Protein AF-A3LQ38-F1 (afdb_monomer)

Solvent-accessible surface area (backbone atoms only — not comparable to full-atom values): 21123 Å² total; per-residue (Å²): 134,82,79,81,82,79,84,84,74,74,56,102,88,50,80,84,90,73,78,84,85,69,80,77,58,68,73,64,56,60,76,66,58,90,64,84,79,80,77,82,70,95,73,85,86,81,82,90,86,87,87,85,90,90,81,83,90,85,92,81,89,86,86,89,87,86,86,88,82,87,82,93,78,80,85,72,75,86,61,79,82,79,76,68,84,74,62,73,88,65,65,87,52,93,68,82,77,73,82,76,81,72,85,63,85,57,77,64,70,62,63,70,61,49,39,50,54,52,48,52,52,48,71,68,41,68,76,42,84,67,77,49,73,69,55,48,52,52,50,52,53,51,52,52,52,51,54,50,50,52,51,50,51,52,55,51,34,74,74,43,95,62,86,82,65,52,62,66,58,52,50,55,58,50,45,55,52,52,50,53,49,47,53,49,50,51,34,22,34,75,86,87,51,58,68,58,49,52,47,48,52,50,47,52,47,42,58,52,57,70,70,48,90,66,83,67,75,68,51,71,58,98,86,40,78,44,59,55,61,66,62,51,36,51,54,52,42,53,50,49,50,52,22,47,55,49,34,48,39,56,78,35,48,65,20,61,86,68,47,80,42,54,61,49,72,72,52,50,69,52,41,53,59,44,53,53,50,37,50,54,50,53,52,60,68,47,41,65,58,51,54,53,35,53,59,52,62,76,45,81,91,49,70,65,60,36,50,52,32,49,54,52,49,54,40,50,54,54,53,61,68,55,59,47,46,54,49,58,69,66,73,113

Sequence (332 aa):
MDTPPTPVHPAANEEVASLPTGELPQTTLADIDLNPDLYDSDYPDSTTSLPTVASAAAIGQDSATAAPTSISNTSTGNRWPSRATVSMQEMDSETSFQDVDLELKQFTFPFDEGYAILRSDFDAAPVIAAISNQQQSKLVNYIDENLLQIQRKFIRNQTEVIEFYSFSNLLAELEAIVNLLWTSIHKKNELFGQVEYYIKLLGDLEDYLSHYESIFDDHIDERNVKIDNVKLLYFFTFFQKIDLQLSVVIDGYVASSGKPQKANSTQLIRIIPIVSRLRVLIVSKLEPIRIKLNRLLEKPPNRHIQSDAQKLLNLLELEVSRLFEGILDRSF

pLDDT: mean 77.21, std 24.2, range [23.16, 98.06]

Foldseek 3Di:
DDDDDDDDDDDPPDDDPDDPPDDDPVVVVVVVPPDPPPPPDDDDDDDDDDDDDDDDDDDDDDDDDDDDDDDDDPPPDPDPPPPPPPQCVPVPDPPPPDDPPPPPLALDDFLVVVLVSVVVLLVPQDQDPADDPVVVVVLVVVLVVLVVVLVVLLVVLLVDPDRPQAPLNSLSSVVVSVVSLLVNVSNQYADDCSLVVLLVSLQVLLVSLLRDLANWDFDQDLVDGDTPVVSVSSVLVSQSSSLSSLLDQQVWDQGSVRDTGHDDPVSLVSVQVSQVSSLVSVVVNCVVVLVSLVVSCPDDDPPVSVVSSVSVNSRVVVSSVRRSPSSNVSND

Organism: Scheffersomyces stipitis (strain ATCC 58785 / CBS 6054 / NBRC 10063 / NRRL Y-11545) (NCBI:txid322104)

InterPro domains:
  IPR031349 General transcription factor TFIIH, subunit Tfb6 [PF17110] (164-287)
  IPR031349 General transcription factor TFIIH, subunit Tfb6 [PTHR37781] (1-330)

Secondary structure (DSSP, 8-state):
-PPPPPPPPPPTT---S----PPPPHHHHHTT-S-GGGS----------------------------------------S--S----GGGTTS-----------S-SS--HHHHHHHHHHHHHHS--PPPPPHHHHHHHHHHHHHHHHHHHHHHHHHHHSSS--S-HHHHHHHHHHHHHHHHHHHHTTPPPSSHHHHHHHHHHHHHHHHHH-S-SS-EEESSS-EEE-HHHHHHHHHHHHHHHHHHHHHHH-EE-TTS-EE---HHHHHHHHHHHHHHHHHHHHHHHHHHHHHHHHHSSS--HHHHHHHHHHHHHHHHHHHHTTHHHHHTT-

Radius of gyration: 28.52 Å; Cα contacts (8 Å, |Δi|>4): 226; chains: 1; bounding box: 80×72×81 Å

Mean predicted aligned error: 15.69 Å

Structure (mmCIF, N/CA/C/O backbone):
data_AF-A3LQ38-F1
#
_entry.id   AF-A3LQ38-F1
#
loop_
_atom_site.group_PDB
_atom_site.id
_atom_site.type_symbol
_atom_site.label_atom_id
_atom_site.label_alt_id
_atom_site.label_comp_id
_atom_site.label_asym_id
_atom_site.label_entity_id
_atom_site.label_seq_id
_atom_site.pdbx_PDB_ins_code
_atom_site.Cartn_x
_atom_site.Cartn_y
_atom_site.Cartn_z
_atom_site.occupancy
_atom_site.B_iso_or_equiv
_atom_site.auth_seq_id
_atom_site.auth_comp_id
_atom_site.auth_asym_id
_atom_site.auth_atom_id
_atom_site.pdbx_PDB_model_num
ATOM 1 N N . MET A 1 1 ? -46.881 41.805 16.053 1.00 45.12 1 MET A N 1
ATOM 2 C CA . MET A 1 1 ? -45.636 41.237 16.599 1.00 45.12 1 MET A CA 1
ATOM 3 C C . MET A 1 1 ? -44.653 41.254 15.454 1.00 45.12 1 MET A C 1
ATOM 5 O O . MET A 1 1 ? -44.702 40.364 14.616 1.00 45.12 1 MET A O 1
ATOM 9 N N . ASP A 1 2 ? -43.903 42.347 15.341 1.00 52.03 2 ASP A N 1
ATOM 10 C CA . ASP A 1 2 ? -42.939 42.541 14.262 1.00 52.03 2 ASP A CA 1
ATOM 11 C C . ASP A 1 2 ? -41.726 41.639 14.493 1.00 52.03 2 ASP A C 1
ATOM 13 O O . ASP A 1 2 ? -41.210 41.540 15.608 1.00 52.03 2 ASP A O 1
ATOM 17 N N . THR A 1 3 ? -41.311 40.932 13.44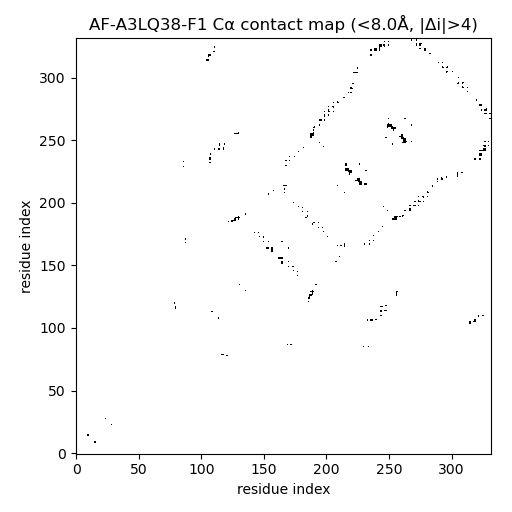5 1.00 62.50 3 THR A N 1
ATOM 18 C CA . THR A 1 3 ? -40.116 40.086 13.450 1.00 62.50 3 THR A CA 1
ATOM 19 C C . THR A 1 3 ? -38.862 40.925 13.696 1.00 62.50 3 THR A C 1
ATOM 21 O O . THR A 1 3 ? -38.752 42.018 13.133 1.00 62.50 3 THR A O 1
ATOM 24 N N . PRO A 1 4 ? -37.900 40.430 14.497 1.00 65.12 4 PRO A N 1
ATOM 25 C CA . PRO A 1 4 ? -36.668 41.157 14.760 1.00 65.12 4 PRO A CA 1
ATOM 26 C C . PRO A 1 4 ? -35.878 41.371 13.457 1.00 65.12 4 PRO A C 1
ATOM 28 O O . PRO A 1 4 ? -35.832 40.469 12.614 1.00 65.12 4 PRO A O 1
ATOM 31 N N . PRO A 1 5 ? -35.270 42.556 13.265 1.00 68.81 5 PRO A N 1
ATOM 32 C CA . PRO A 1 5 ? -34.511 42.857 12.061 1.00 68.81 5 PRO A CA 1
ATOM 33 C C . PRO A 1 5 ? -33.275 41.960 11.962 1.00 68.81 5 PRO A C 1
ATOM 35 O O . PRO A 1 5 ? -32.571 41.724 12.944 1.00 68.81 5 PRO A O 1
ATOM 38 N N . THR A 1 6 ? -33.018 41.461 10.755 1.00 66.75 6 THR A N 1
ATOM 39 C CA . THR A 1 6 ? -31.859 40.617 10.459 1.00 66.75 6 THR A CA 1
ATOM 40 C C . THR A 1 6 ? -30.567 41.436 10.589 1.00 66.75 6 THR A C 1
ATOM 42 O O . THR A 1 6 ? -30.530 42.571 10.102 1.00 66.75 6 THR A O 1
ATOM 45 N N . PRO A 1 7 ? -29.507 40.900 11.221 1.00 67.69 7 PRO A N 1
ATOM 46 C CA . PRO A 1 7 ? -28.229 41.595 11.330 1.00 67.69 7 PRO A CA 1
ATOM 47 C C . PRO A 1 7 ? -27.636 41.894 9.951 1.00 67.69 7 PRO A C 1
ATOM 49 O O . PRO A 1 7 ? -27.649 41.047 9.058 1.00 67.69 7 PRO A O 1
ATOM 52 N N . VAL A 1 8 ? -27.103 43.102 9.780 1.00 69.44 8 VAL A N 1
ATOM 53 C CA . VAL A 1 8 ? -26.419 43.501 8.547 1.00 69.44 8 VAL A CA 1
ATOM 54 C C . VAL A 1 8 ? -25.003 42.931 8.581 1.00 69.44 8 VAL A C 1
ATOM 56 O O . VAL A 1 8 ? -24.238 43.221 9.499 1.00 69.44 8 VAL A O 1
ATOM 59 N N . HIS A 1 9 ? -24.665 42.105 7.593 1.00 66.38 9 HIS A N 1
ATOM 60 C CA . HIS A 1 9 ? -23.310 41.591 7.421 1.00 66.38 9 HIS A CA 1
ATOM 61 C C . HIS A 1 9 ? -22.438 42.619 6.673 1.00 66.38 9 HIS A C 1
ATOM 63 O O . HIS A 1 9 ? -22.962 43.311 5.796 1.00 66.38 9 HIS A O 1
ATOM 69 N N . PRO A 1 10 ? -21.132 42.723 6.985 1.00 75.44 10 PRO A N 1
ATOM 70 C CA . PRO A 1 10 ? -20.214 43.609 6.269 1.00 75.44 10 PRO A CA 1
ATOM 71 C C . PRO A 1 10 ? -20.143 43.261 4.779 1.00 75.44 10 PRO A C 1
ATOM 73 O O . PRO A 1 10 ? -20.285 42.095 4.395 1.00 75.44 10 PRO A O 1
ATOM 76 N N . ALA A 1 11 ? -19.899 44.263 3.934 1.00 74.00 11 ALA A N 1
ATOM 77 C CA . ALA A 1 11 ? -19.663 44.043 2.510 1.00 74.00 11 ALA A CA 1
ATOM 78 C C . ALA A 1 11 ? -18.306 43.352 2.263 1.00 74.00 11 ALA A C 1
ATOM 80 O O . ALA A 1 11 ? -17.417 43.365 3.109 1.00 74.00 11 ALA A O 1
ATOM 81 N N . ALA A 1 12 ? -18.115 42.776 1.071 1.00 66.06 12 ALA A N 1
ATOM 82 C CA . ALA A 1 12 ? -16.919 41.997 0.714 1.00 66.06 12 ALA A CA 1
ATOM 83 C C . ALA A 1 12 ? -15.579 42.764 0.811 1.00 66.06 12 ALA A C 1
ATOM 85 O O . ALA A 1 12 ? -14.516 42.155 0.739 1.00 66.06 12 ALA A O 1
ATOM 86 N N . ASN A 1 13 ? -15.621 44.088 0.946 1.00 69.19 13 ASN A N 1
ATOM 87 C CA . ASN A 1 13 ? -14.474 44.985 1.066 1.00 69.19 13 ASN A CA 1
ATOM 88 C C . ASN A 1 13 ? -14.421 45.724 2.417 1.00 69.19 13 ASN A C 1
ATOM 90 O O . ASN A 1 13 ? -13.737 46.741 2.521 1.00 69.19 13 ASN A O 1
ATOM 94 N N . GLU A 1 14 ? -15.148 45.246 3.427 1.00 71.50 14 GLU A N 1
ATOM 95 C CA . GLU A 1 14 ? -15.253 45.879 4.740 1.00 71.50 14 GLU A CA 1
ATOM 96 C C . GLU A 1 14 ? -14.817 44.896 5.840 1.00 71.50 14 GLU A C 1
ATOM 98 O O . GLU A 1 14 ? -15.446 43.862 6.061 1.00 71.50 14 GLU A O 1
ATOM 103 N N . GLU A 1 15 ? -13.707 45.196 6.520 1.00 66.25 15 GLU A N 1
ATOM 104 C CA . GLU A 1 15 ? -13.225 44.394 7.649 1.00 66.25 15 GLU A CA 1
ATOM 105 C C . GLU A 1 15 ? -13.942 44.798 8.946 1.00 66.25 15 GLU A C 1
ATOM 107 O O . GLU A 1 15 ? -14.133 45.980 9.241 1.00 66.25 15 GLU A O 1
ATOM 112 N N . VAL A 1 16 ? -14.338 43.804 9.746 1.00 66.06 16 VAL A N 1
ATOM 113 C CA . VAL A 1 16 ? -15.015 44.017 11.033 1.00 66.06 16 VAL A CA 1
ATOM 114 C C . VAL A 1 16 ? -14.020 44.600 12.039 1.00 66.06 16 VAL A C 1
ATOM 116 O O . VAL A 1 16 ? -13.141 43.899 12.532 1.00 66.06 16 VAL A O 1
ATOM 119 N N . ALA A 1 17 ? -14.171 45.884 12.367 1.00 59.34 17 ALA A N 1
ATOM 120 C CA . ALA A 1 17 ? -13.229 46.612 13.221 1.00 59.34 17 ALA A CA 1
ATOM 121 C C . ALA A 1 17 ? -13.270 46.218 14.716 1.00 59.34 17 ALA A C 1
ATOM 123 O O . ALA A 1 17 ? -12.366 46.582 15.469 1.00 59.34 17 ALA A O 1
ATOM 124 N N . SER A 1 18 ? -14.287 45.481 15.174 1.00 61.78 18 SER A N 1
ATOM 125 C CA . SER A 1 18 ? -14.360 44.979 16.551 1.00 61.78 18 SER A CA 1
ATOM 126 C C . SER A 1 18 ? -15.228 43.724 16.666 1.00 61.78 18 SER A C 1
ATOM 128 O O . SER A 1 18 ? -16.370 43.682 16.215 1.00 61.78 18 SER A O 1
ATOM 130 N N . LEU A 1 19 ? -14.682 42.687 17.303 1.00 58.56 19 LEU A N 1
ATOM 131 C CA . LEU A 1 19 ? -15.455 41.533 17.759 1.00 58.56 19 LEU A CA 1
ATOM 132 C C . LEU A 1 19 ? -16.097 41.877 19.114 1.00 58.56 19 LEU A C 1
ATOM 134 O O . LEU A 1 19 ? -15.433 42.506 19.944 1.00 58.56 19 LEU A O 1
ATOM 138 N N . PRO A 1 20 ? -17.355 41.482 19.376 1.00 60.12 20 PRO A N 1
ATOM 139 C CA . PRO A 1 20 ? -17.960 41.695 20.681 1.00 60.12 20 PRO A CA 1
ATOM 140 C C . PRO A 1 20 ? -17.204 40.882 21.740 1.00 60.12 20 PRO A C 1
ATOM 142 O O . PRO A 1 20 ? -17.200 39.657 21.711 1.00 60.12 20 PRO A O 1
ATOM 145 N N . THR A 1 21 ? -16.576 41.566 22.694 1.00 57.81 21 THR A N 1
ATOM 146 C CA . THR A 1 21 ? -15.858 40.986 23.846 1.00 57.81 21 THR A CA 1
ATOM 147 C C . THR A 1 21 ? -16.776 40.648 25.028 1.00 57.81 21 THR A C 1
ATOM 149 O O . THR A 1 21 ? -16.326 40.551 26.166 1.00 57.81 21 THR A O 1
ATOM 152 N N . GLY A 1 22 ? -18.076 40.479 24.781 1.00 59.12 22 GLY A N 1
ATOM 153 C CA . GLY A 1 22 ? -19.036 40.093 25.811 1.00 59.12 22 GLY A CA 1
ATOM 154 C C . GLY A 1 22 ? -19.050 38.582 26.012 1.00 59.12 22 GLY A C 1
ATOM 155 O O . GLY A 1 22 ? -19.288 37.840 25.061 1.00 59.12 22 GLY A O 1
ATOM 156 N N . GLU A 1 23 ? -18.832 38.128 27.245 1.00 61.69 23 GLU A N 1
ATOM 157 C CA . GLU A 1 23 ? -19.190 36.766 27.643 1.00 61.69 23 GLU A CA 1
ATOM 158 C C . GLU A 1 23 ? -20.691 36.549 27.404 1.00 61.69 23 GLU A C 1
ATOM 160 O O . GLU A 1 23 ? -21.519 37.415 27.706 1.00 61.69 23 GLU A O 1
ATOM 165 N N . LEU A 1 24 ? -21.044 35.402 26.821 1.00 55.66 24 LEU A N 1
ATOM 166 C CA . LEU A 1 24 ? -22.438 35.040 26.583 1.00 55.66 24 LEU A CA 1
ATOM 167 C C . LEU A 1 24 ? -23.181 34.977 27.932 1.00 55.66 24 LEU A C 1
ATOM 169 O O . LEU A 1 24 ? -22.665 34.373 28.875 1.00 55.66 24 LEU A O 1
ATOM 173 N N . PRO A 1 25 ? -24.391 35.560 28.050 1.00 62.50 25 PRO A N 1
ATOM 174 C CA . PRO A 1 25 ? -25.175 35.481 29.278 1.00 62.50 25 PRO A CA 1
ATOM 175 C C . PRO A 1 25 ? -25.383 34.014 29.666 1.00 62.50 25 PRO A C 1
ATOM 177 O O . PRO A 1 25 ? -25.783 33.223 28.808 1.00 62.50 25 PRO A O 1
ATOM 180 N N . GLN A 1 26 ? -25.157 33.658 30.938 1.00 58.09 26 GLN A N 1
ATOM 181 C CA . GLN A 1 26 ? -25.269 32.277 31.448 1.00 58.09 26 GLN A CA 1
ATOM 182 C C . GLN A 1 26 ? -26.599 31.594 31.085 1.00 58.09 26 GLN A C 1
ATOM 184 O O . GLN A 1 26 ? -26.636 30.383 30.900 1.00 58.09 26 GLN A O 1
ATOM 189 N N . THR A 1 27 ? -27.675 32.363 30.906 1.00 58.97 27 THR A N 1
ATOM 190 C CA . THR A 1 27 ? -28.985 31.860 30.466 1.00 58.97 27 THR A CA 1
ATOM 191 C C . THR A 1 27 ? -28.958 31.271 29.053 1.00 58.97 27 THR A C 1
ATOM 193 O O . THR A 1 27 ? -29.639 30.294 28.790 1.00 58.97 27 THR A O 1
ATOM 196 N N . THR A 1 28 ? -28.137 31.818 28.157 1.00 58.03 28 THR A N 1
ATOM 197 C CA . THR A 1 28 ? -27.963 31.317 26.780 1.00 58.03 28 THR A CA 1
ATOM 198 C C . THR A 1 28 ? -27.074 30.075 26.739 1.00 58.03 28 THR A C 1
ATOM 200 O O . THR A 1 28 ? -27.199 29.260 25.835 1.00 58.03 28 THR A O 1
ATOM 203 N N . LEU A 1 29 ? -26.169 29.926 27.715 1.00 55.16 29 LEU A N 1
ATOM 204 C CA . LEU A 1 29 ? -25.350 28.722 27.867 1.00 55.16 29 LEU A CA 1
ATOM 205 C C . LEU A 1 29 ? -26.180 27.535 28.376 1.00 55.16 29 LEU A C 1
ATOM 207 O O . LEU A 1 29 ? -25.918 26.408 27.971 1.00 55.16 29 LEU A O 1
ATOM 211 N N . ALA A 1 30 ? -27.187 27.791 29.219 1.00 57.78 30 ALA A N 1
ATOM 212 C CA . ALA A 1 30 ? -28.103 26.768 29.725 1.00 57.78 30 ALA A CA 1
ATOM 213 C C . ALA A 1 30 ? -29.019 26.187 28.628 1.00 57.78 30 ALA A C 1
ATOM 215 O O . ALA A 1 30 ? -29.322 25.001 28.660 1.00 57.78 30 ALA A O 1
ATOM 216 N N . ASP A 1 31 ? -29.389 26.983 27.617 1.00 58.19 31 ASP A N 1
ATOM 217 C CA . ASP A 1 31 ? -30.190 26.524 26.466 1.00 58.19 31 ASP A CA 1
ATOM 218 C C . ASP A 1 31 ? -29.375 25.728 25.418 1.00 58.19 31 ASP A C 1
ATOM 220 O O . ASP A 1 31 ? -29.943 25.173 24.476 1.00 58.19 31 ASP A O 1
ATOM 224 N N . ILE A 1 32 ? -28.044 25.666 25.557 1.00 60.84 32 ILE A N 1
ATOM 225 C CA . ILE A 1 32 ? -27.129 24.910 24.675 1.00 60.84 32 ILE A CA 1
ATOM 226 C C . ILE A 1 32 ? -26.681 23.590 25.342 1.00 60.84 32 ILE A C 1
ATOM 228 O O . ILE A 1 32 ? -25.933 22.807 24.751 1.00 60.84 32 ILE A O 1
ATOM 232 N N . ASP A 1 33 ? -27.169 23.292 26.550 1.00 61.31 33 ASP A N 1
ATOM 233 C CA . ASP A 1 33 ? -26.928 22.009 27.208 1.00 61.31 33 ASP A CA 1
ATOM 234 C C . ASP A 1 33 ? -27.807 20.907 26.593 1.00 61.31 33 ASP A C 1
ATOM 236 O O . ASP A 1 33 ? -29.001 20.779 26.862 1.00 61.31 33 ASP A O 1
ATOM 240 N N . LEU A 1 34 ? -27.202 20.112 25.709 1.00 62.34 34 LEU A N 1
ATOM 241 C CA . LEU A 1 34 ? -27.865 19.041 24.964 1.00 62.34 34 LEU A CA 1
ATOM 242 C C . LEU A 1 34 ? -28.052 17.744 25.774 1.00 62.34 34 LEU A C 1
ATOM 244 O O . LEU A 1 34 ? -28.518 16.766 25.195 1.00 62.34 34 LEU A O 1
ATOM 248 N N . ASN A 1 35 ? -27.703 17.703 27.068 1.00 54.19 35 ASN A N 1
ATOM 249 C CA . ASN A 1 35 ? -27.899 16.527 27.928 1.00 54.19 35 ASN A CA 1
ATOM 250 C C . ASN A 1 35 ? -28.241 16.914 29.386 1.00 54.19 35 ASN A C 1
ATOM 252 O O . ASN A 1 35 ? -27.386 16.800 30.267 1.00 54.19 35 ASN A O 1
ATOM 256 N N . PRO A 1 36 ? -29.499 17.288 29.678 1.00 54.28 36 PRO A N 1
ATOM 257 C CA . PRO A 1 36 ? -29.909 17.748 31.009 1.00 54.28 36 PRO A CA 1
ATOM 258 C C . PRO A 1 36 ? -29.931 16.653 32.096 1.00 54.28 36 PRO A C 1
ATOM 260 O O . PRO A 1 36 ? -30.022 16.975 33.276 1.00 54.28 36 PRO A O 1
ATOM 263 N N . ASP A 1 37 ? -29.798 15.371 31.736 1.00 58.09 37 ASP A N 1
ATOM 264 C CA . ASP A 1 37 ? -29.976 14.240 32.666 1.00 58.09 37 ASP A CA 1
ATOM 265 C C . ASP A 1 37 ? -28.668 13.718 33.300 1.00 58.09 37 ASP A C 1
ATOM 267 O O . ASP A 1 37 ? -28.667 12.696 33.985 1.00 58.09 37 ASP A O 1
ATOM 271 N N . LEU A 1 38 ? -27.525 14.378 33.077 1.00 51.97 38 LEU A N 1
ATOM 272 C CA . LEU A 1 38 ? -26.221 13.920 33.593 1.00 51.97 38 LEU A CA 1
ATOM 273 C C . LEU A 1 38 ? -25.839 14.490 34.968 1.00 51.97 38 LEU A C 1
ATOM 275 O O . LEU A 1 38 ? -24.803 14.101 35.510 1.00 51.97 38 LEU A O 1
ATOM 279 N N . TYR A 1 39 ? -26.664 15.369 35.544 1.00 54.59 39 TYR A N 1
ATOM 280 C CA . TYR A 1 39 ? -26.369 16.058 36.808 1.00 54.59 39 TYR A CA 1
ATOM 281 C C . TYR A 1 39 ? -27.364 15.790 37.943 1.00 54.59 39 TYR A C 1
ATOM 283 O O . TYR A 1 39 ? -27.330 16.502 38.939 1.00 54.59 39 TYR A O 1
ATOM 291 N N . ASP A 1 40 ? -28.164 14.726 37.859 1.00 51.94 40 ASP A N 1
ATOM 292 C CA . ASP A 1 40 ? -28.917 14.205 39.007 1.00 51.94 40 ASP A CA 1
ATOM 293 C C . ASP A 1 40 ? -28.307 12.879 39.477 1.00 51.94 40 ASP A C 1
ATOM 295 O O . ASP A 1 40 ? -28.816 11.781 39.251 1.00 51.94 40 ASP A O 1
ATOM 299 N N . SER A 1 41 ? -27.172 12.979 40.163 1.00 48.09 41 SER A N 1
ATOM 300 C CA . SER A 1 41 ? -26.776 11.941 41.110 1.00 48.09 41 SER A CA 1
ATOM 301 C C . SER A 1 41 ? -26.128 12.588 42.326 1.00 48.09 41 SER A C 1
ATOM 303 O O . SER A 1 41 ? -24.944 12.928 42.317 1.00 48.09 41 SER A O 1
ATOM 305 N N . ASP A 1 42 ? -26.946 12.757 43.360 1.00 45.25 42 ASP A N 1
ATOM 306 C CA . ASP A 1 42 ? -26.563 13.109 44.721 1.00 45.25 42 ASP A CA 1
ATOM 307 C C . ASP A 1 42 ? -25.377 12.266 45.209 1.00 45.25 42 ASP A C 1
ATOM 309 O O . ASP A 1 42 ? -25.546 11.095 45.545 1.00 45.25 42 ASP A O 1
ATOM 313 N N . TYR A 1 43 ? -24.188 12.862 45.327 1.00 40.84 43 TYR A N 1
ATOM 314 C CA . TYR A 1 43 ? -23.155 12.369 46.239 1.00 40.84 43 TYR A CA 1
ATOM 315 C C . TYR A 1 43 ? -22.387 13.542 46.870 1.00 40.84 43 TYR A C 1
ATOM 317 O O . TYR A 1 43 ? -21.922 14.431 46.154 1.00 40.84 43 TYR A O 1
ATOM 325 N N . PRO A 1 44 ? -22.260 13.574 48.211 1.00 40.25 44 PRO A N 1
ATOM 326 C CA . PRO A 1 44 ? -21.701 14.709 48.926 1.00 40.25 44 PRO A CA 1
ATOM 327 C C . PRO A 1 44 ? -20.167 14.722 48.901 1.00 40.25 44 PRO A C 1
ATOM 329 O O . PRO A 1 44 ? -19.505 13.704 49.088 1.00 40.25 44 PRO A O 1
ATOM 332 N N . ASP A 1 45 ? -19.661 15.934 48.690 1.00 35.28 45 ASP A N 1
ATOM 333 C CA . ASP A 1 45 ? -18.415 16.556 49.146 1.00 35.28 45 ASP A CA 1
ATOM 334 C C . ASP A 1 45 ? -17.391 15.693 49.919 1.00 35.28 45 ASP A C 1
ATOM 336 O O . ASP A 1 45 ? -17.688 15.139 50.980 1.00 35.28 45 ASP A O 1
ATOM 340 N N . SER A 1 46 ? -16.139 15.672 49.439 1.00 34.56 46 SER A N 1
ATOM 341 C CA . SER A 1 46 ? -14.933 15.373 50.234 1.00 34.56 46 SER A CA 1
ATOM 342 C C . SER A 1 46 ? -13.652 15.872 49.541 1.00 34.56 46 SER A C 1
ATOM 344 O O . SER A 1 46 ? -12.965 15.154 48.823 1.00 34.56 46 SER A O 1
ATOM 346 N N . THR A 1 47 ? -13.376 17.158 49.740 1.00 31.59 47 THR A N 1
ATOM 347 C CA . THR A 1 47 ? -12.091 17.774 50.145 1.00 31.59 47 THR A CA 1
ATOM 348 C C . THR A 1 47 ? -10.743 17.002 50.005 1.00 31.59 47 THR A C 1
ATOM 350 O O . THR A 1 47 ? -10.515 15.953 50.592 1.00 31.59 47 THR A O 1
ATOM 353 N N . THR A 1 48 ? -9.780 17.677 49.343 1.00 31.62 48 THR A N 1
ATOM 354 C CA . THR A 1 48 ? -8.315 17.792 49.621 1.00 31.62 48 THR A CA 1
ATOM 355 C C . THR A 1 48 ? -7.404 16.559 49.809 1.00 31.62 48 THR A C 1
ATOM 357 O O . THR A 1 48 ? -7.453 15.894 50.836 1.00 31.62 48 THR A O 1
ATOM 360 N N . SER A 1 49 ? -6.364 16.425 48.963 1.00 31.77 49 SER A N 1
ATOM 361 C CA . SER A 1 49 ? -4.948 16.818 49.241 1.00 31.77 49 SER A CA 1
ATOM 362 C C . SER A 1 49 ? -3.886 16.004 48.456 1.00 31.77 49 SER A C 1
ATOM 364 O O . SER A 1 49 ? -3.923 14.781 48.392 1.00 31.77 49 SER A O 1
ATOM 366 N N . LEU A 1 50 ? -2.912 16.723 47.874 1.00 33.53 50 LEU A N 1
ATOM 367 C CA . LEU A 1 50 ? -1.578 16.256 47.431 1.00 33.53 50 LEU A CA 1
ATOM 368 C C . LEU A 1 50 ? -0.615 16.205 48.639 1.00 33.53 50 LEU A C 1
ATOM 370 O O . LEU A 1 50 ? -0.813 16.992 49.569 1.00 33.53 50 LEU A O 1
ATOM 374 N N . PRO A 1 51 ? 0.429 15.344 48.647 1.00 39.47 51 PRO A N 1
ATOM 375 C CA . PRO A 1 51 ? 1.813 15.760 48.285 1.00 39.47 51 PRO A CA 1
ATOM 376 C C . PRO A 1 51 ? 2.614 14.653 47.530 1.00 39.47 51 PRO A C 1
ATOM 378 O O . PRO A 1 51 ? 2.257 13.485 47.603 1.00 39.47 51 PRO A O 1
ATOM 381 N N . THR A 1 52 ? 3.589 14.890 46.633 1.00 27.61 52 THR A N 1
ATOM 382 C CA . THR A 1 52 ? 4.926 15.558 46.658 1.00 27.61 52 THR A CA 1
ATOM 383 C C . THR A 1 52 ? 6.123 14.659 47.079 1.00 27.61 52 THR A C 1
ATOM 385 O O . THR A 1 52 ? 6.363 14.478 48.261 1.00 27.61 52 THR A O 1
ATOM 388 N N . VAL A 1 53 ? 6.874 14.180 46.063 1.00 30.69 53 VAL A N 1
ATOM 389 C CA . VAL A 1 53 ? 8.355 14.169 45.806 1.00 30.69 53 VAL A CA 1
ATOM 390 C C . VAL A 1 53 ? 9.395 13.559 46.793 1.00 30.69 53 VAL A C 1
ATOM 392 O O . VAL A 1 53 ? 9.365 13.812 47.990 1.00 30.69 53 VAL A O 1
ATOM 395 N N . ALA A 1 54 ? 10.429 12.943 46.165 1.00 28.67 54 ALA A N 1
ATOM 396 C CA . ALA A 1 54 ? 11.832 12.655 46.581 1.00 28.67 54 ALA A CA 1
ATOM 397 C C . ALA A 1 54 ? 12.112 11.297 47.265 1.00 28.67 54 ALA A C 1
ATOM 399 O O . ALA A 1 54 ? 11.308 10.838 48.058 1.00 28.67 54 ALA A O 1
ATOM 400 N N . SER A 1 55 ? 13.261 10.615 47.127 1.00 28.81 55 SER A N 1
ATOM 401 C CA . SER A 1 55 ? 14.437 10.616 46.225 1.00 28.81 55 SER A CA 1
ATOM 402 C C . SER A 1 55 ? 15.408 9.513 46.711 1.00 28.81 55 SER A C 1
ATOM 404 O O . SER A 1 55 ? 15.420 9.226 47.902 1.00 28.81 55 SER A O 1
ATOM 406 N N . ALA A 1 56 ? 16.294 9.050 45.809 1.00 28.23 56 ALA A N 1
ATOM 407 C CA . ALA A 1 56 ? 17.666 8.528 46.037 1.00 28.23 56 ALA A CA 1
ATOM 408 C C . ALA A 1 56 ? 17.840 7.160 46.759 1.00 28.23 56 ALA A C 1
ATOM 410 O O . ALA A 1 56 ? 17.347 6.959 47.856 1.00 28.23 56 ALA A O 1
ATOM 411 N N . ALA A 1 57 ? 18.422 6.138 46.100 1.00 26.83 57 ALA A N 1
ATOM 412 C CA . ALA A 1 57 ? 19.868 5.797 46.012 1.00 26.83 57 ALA A CA 1
ATOM 413 C C . ALA A 1 57 ? 20.414 5.205 47.350 1.00 26.83 57 ALA A C 1
ATOM 415 O O . ALA A 1 57 ? 20.076 5.716 48.402 1.00 26.83 57 ALA A O 1
ATOM 416 N N . ALA A 1 58 ? 21.261 4.169 47.456 1.00 28.84 58 ALA A N 1
ATOM 417 C CA . ALA A 1 58 ? 22.275 3.628 46.553 1.00 28.84 58 ALA A CA 1
ATOM 418 C C . ALA A 1 58 ? 22.969 2.347 47.145 1.00 28.84 58 ALA A C 1
ATOM 420 O O . ALA A 1 58 ? 22.922 2.147 48.354 1.00 28.84 58 ALA A O 1
ATOM 421 N N . ILE A 1 59 ? 23.722 1.615 46.292 1.00 28.06 59 ILE A N 1
ATOM 422 C CA . ILE A 1 59 ? 25.052 0.952 46.517 1.00 28.06 59 ILE A CA 1
ATOM 423 C C . ILE A 1 59 ? 25.200 -0.532 46.967 1.00 28.06 59 ILE A C 1
ATOM 425 O O . ILE A 1 59 ? 24.728 -0.935 48.023 1.00 28.06 59 ILE A O 1
ATOM 429 N N . GLY A 1 60 ? 26.058 -1.250 46.198 1.00 26.30 60 GLY A N 1
ATOM 430 C CA . GLY A 1 60 ? 27.046 -2.283 46.623 1.00 26.30 60 GLY A CA 1
ATOM 431 C C . GLY A 1 60 ? 26.942 -3.637 45.884 1.00 26.30 60 GLY A C 1
ATOM 432 O O . GLY A 1 60 ? 25.995 -4.362 46.152 1.00 26.30 60 GLY A O 1
ATOM 433 N N . GLN A 1 61 ? 27.715 -3.944 44.816 1.00 26.45 61 GLN A N 1
ATOM 434 C CA . GLN A 1 61 ? 29.056 -4.616 44.770 1.00 26.45 61 GLN A CA 1
ATOM 435 C C . GLN A 1 61 ? 29.084 -5.985 45.511 1.00 26.45 61 GLN A C 1
ATOM 437 O O . GLN A 1 61 ? 28.659 -6.034 46.654 1.00 26.45 61 GLN A O 1
ATOM 442 N N . ASP A 1 62 ? 29.505 -7.147 44.968 1.00 24.88 62 ASP A N 1
ATOM 443 C CA . ASP A 1 62 ? 30.760 -7.439 44.248 1.00 24.88 62 ASP A CA 1
ATOM 444 C C . ASP A 1 62 ? 30.830 -8.848 43.558 1.00 24.88 62 ASP A C 1
ATOM 446 O O . ASP A 1 62 ? 30.322 -9.835 44.082 1.00 24.88 62 ASP A O 1
ATOM 450 N N . SER A 1 63 ? 31.519 -8.896 42.402 1.00 26.38 63 SER A N 1
ATOM 451 C CA . SER A 1 63 ? 32.550 -9.832 41.857 1.00 26.38 63 SER A CA 1
ATOM 452 C C . SER A 1 63 ? 32.499 -11.398 41.836 1.00 26.38 63 SER A C 1
ATOM 454 O O . SER A 1 63 ? 32.649 -12.063 42.852 1.00 26.38 63 SER A O 1
ATOM 456 N N . ALA A 1 64 ? 32.519 -11.928 40.586 1.00 23.78 64 ALA A N 1
ATOM 457 C CA . ALA A 1 64 ? 33.330 -13.007 39.936 1.00 23.78 64 ALA A CA 1
ATOM 458 C C . ALA A 1 64 ? 33.429 -14.448 40.533 1.00 23.78 64 ALA A C 1
ATOM 460 O O . ALA A 1 64 ? 33.830 -14.633 41.670 1.00 23.78 64 ALA A O 1
ATOM 461 N N . THR A 1 65 ? 33.227 -15.568 39.808 1.00 26.09 65 THR A N 1
ATOM 462 C CA . THR A 1 65 ? 34.030 -16.103 38.674 1.00 26.09 65 THR A CA 1
ATOM 463 C C . THR A 1 65 ? 33.445 -17.437 38.124 1.00 26.09 65 THR A C 1
ATOM 465 O O . THR A 1 65 ? 32.796 -18.171 38.860 1.00 26.09 65 THR A O 1
ATOM 468 N N . ALA A 1 66 ? 33.820 -17.776 36.875 1.00 26.84 66 ALA A N 1
ATOM 469 C CA . ALA A 1 66 ? 33.899 -19.110 36.229 1.00 26.84 66 ALA A CA 1
ATOM 470 C C . ALA A 1 66 ? 32.674 -19.700 35.473 1.00 26.84 66 ALA A C 1
ATOM 472 O O . ALA A 1 66 ? 31.715 -20.206 36.044 1.00 26.84 66 ALA A O 1
ATOM 473 N N . ALA A 1 67 ? 32.803 -19.720 34.139 1.00 24.12 67 ALA A N 1
ATOM 474 C CA . ALA A 1 67 ? 32.129 -20.616 33.182 1.00 24.12 67 ALA A CA 1
ATOM 475 C C . ALA A 1 67 ? 32.887 -21.984 33.138 1.00 24.12 67 ALA A C 1
ATOM 477 O O . ALA A 1 67 ? 34.024 -21.995 33.619 1.00 24.12 67 ALA A O 1
ATOM 478 N N . PRO A 1 68 ? 32.386 -23.105 32.544 1.00 34.56 68 PRO A N 1
ATOM 479 C CA . PRO A 1 68 ? 31.586 -23.124 31.313 1.00 34.56 68 PRO A CA 1
ATOM 480 C C . PRO A 1 68 ? 30.463 -24.183 31.179 1.00 34.56 68 PRO A C 1
ATOM 482 O O . PRO A 1 68 ? 30.353 -25.152 31.925 1.00 34.56 68 PRO A O 1
ATOM 485 N N . THR A 1 69 ? 29.758 -24.033 30.051 1.00 23.16 69 THR A N 1
ATOM 486 C CA . THR A 1 69 ? 29.077 -25.046 29.211 1.00 23.16 69 THR A CA 1
ATOM 487 C C . THR A 1 69 ? 27.559 -25.240 29.356 1.00 23.16 69 THR A C 1
ATOM 489 O O . THR A 1 69 ? 27.063 -25.872 30.278 1.00 23.16 69 THR A O 1
ATOM 492 N N . SER A 1 70 ? 26.871 -24.747 28.314 1.00 25.53 70 SER A N 1
ATOM 493 C CA . SER A 1 70 ? 25.700 -25.312 27.621 1.00 25.53 70 SER A CA 1
ATOM 494 C C . SER A 1 70 ? 24.451 -25.678 28.429 1.00 25.53 70 SER A C 1
ATOM 496 O O . SER A 1 70 ? 24.401 -26.733 29.047 1.00 25.53 70 SER A O 1
ATOM 498 N N . ILE A 1 71 ? 23.387 -24.890 28.247 1.00 25.64 71 ILE A N 1
ATOM 499 C CA . ILE A 1 71 ? 22.148 -25.310 27.570 1.00 25.64 71 ILE A CA 1
ATOM 500 C C . ILE A 1 71 ? 21.465 -24.039 27.052 1.00 25.64 71 ILE A C 1
ATOM 502 O O . ILE A 1 71 ? 21.172 -23.095 27.781 1.00 25.64 71 ILE A O 1
ATOM 506 N N . SER A 1 72 ? 21.292 -24.026 25.741 1.00 26.28 72 SER A N 1
ATOM 507 C CA . SER A 1 72 ? 20.546 -23.074 24.936 1.00 26.28 72 SER A CA 1
ATOM 508 C C . SER A 1 72 ? 19.067 -23.063 25.317 1.00 26.28 72 SER A C 1
ATOM 510 O O . SER A 1 72 ? 18.387 -24.063 25.125 1.00 26.28 72 SER A O 1
ATOM 512 N N . ASN A 1 73 ? 18.576 -21.912 25.771 1.00 24.80 73 ASN A N 1
ATOM 513 C CA . ASN A 1 73 ? 17.169 -21.527 25.695 1.00 24.80 73 ASN A CA 1
ATOM 514 C C . ASN A 1 73 ? 17.118 -20.048 25.300 1.00 24.80 73 ASN A C 1
ATOM 516 O O . ASN A 1 73 ? 16.931 -19.158 26.126 1.00 24.80 73 ASN A O 1
ATOM 520 N N . THR A 1 74 ? 17.339 -19.774 24.017 1.00 25.53 74 THR A N 1
ATOM 521 C CA . THR A 1 74 ? 16.909 -18.517 23.413 1.00 25.53 74 THR A CA 1
ATOM 522 C C . THR A 1 74 ? 15.436 -18.665 23.067 1.00 25.53 74 THR A C 1
ATOM 524 O O . THR A 1 74 ? 15.067 -19.216 22.031 1.00 25.53 74 THR A O 1
ATOM 527 N N . SER A 1 75 ? 14.582 -18.160 23.955 1.00 28.53 75 SER A N 1
ATOM 528 C CA . SER A 1 75 ? 13.233 -17.728 23.607 1.00 28.53 75 SER A CA 1
ATOM 529 C C . SER A 1 75 ? 13.356 -16.635 22.545 1.00 28.53 75 SER A C 1
ATOM 531 O O . SER A 1 75 ? 13.506 -15.451 22.846 1.00 28.53 75 SER A O 1
ATOM 533 N N . THR A 1 76 ? 13.383 -17.053 21.286 1.00 27.52 76 THR A N 1
ATOM 534 C CA . THR A 1 76 ? 13.232 -16.169 20.140 1.00 27.52 76 THR A CA 1
ATOM 535 C C . THR A 1 76 ? 11.758 -15.805 20.083 1.00 27.52 76 THR A C 1
ATOM 537 O O . THR A 1 76 ? 10.902 -16.610 19.732 1.00 27.52 76 THR A O 1
ATOM 540 N N . GLY A 1 77 ? 11.448 -14.590 20.535 1.00 24.12 77 GLY A N 1
ATOM 541 C CA . GLY A 1 77 ? 10.178 -13.961 20.220 1.00 24.12 77 GLY A CA 1
ATOM 542 C C . GLY A 1 77 ? 10.078 -13.869 18.703 1.00 24.12 77 GLY A C 1
ATOM 543 O 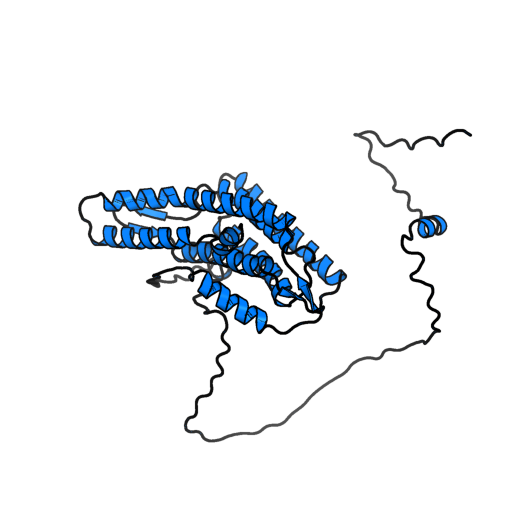O . GLY A 1 77 ? 10.902 -13.206 18.072 1.00 24.12 77 GLY A O 1
ATOM 544 N N . ASN A 1 78 ? 9.100 -14.571 18.137 1.00 30.94 78 ASN A N 1
ATOM 545 C CA . ASN A 1 78 ? 8.752 -14.527 16.723 1.00 30.94 78 ASN A CA 1
ATOM 546 C C . ASN A 1 78 ? 8.165 -13.152 16.399 1.00 30.94 78 ASN A C 1
ATOM 548 O O . ASN A 1 78 ? 6.957 -12.965 16.312 1.00 30.94 78 ASN A O 1
ATOM 552 N N . ARG A 1 79 ? 9.054 -12.172 16.263 1.00 32.44 79 ARG A N 1
ATOM 553 C CA . ARG A 1 79 ? 8.797 -10.935 15.538 1.00 32.44 79 ARG A CA 1
ATOM 554 C C . ARG A 1 79 ? 8.713 -11.306 14.055 1.00 32.44 79 ARG A C 1
ATOM 556 O O . ARG A 1 79 ? 9.461 -12.184 13.620 1.00 32.44 79 ARG A O 1
ATOM 563 N N . TRP A 1 80 ? 7.834 -10.643 13.300 1.00 35.88 80 TRP A N 1
ATOM 564 C CA . TRP A 1 80 ? 7.858 -10.617 11.828 1.00 35.88 80 TRP A CA 1
ATOM 565 C C . TRP A 1 80 ? 9.304 -10.722 11.313 1.00 35.88 80 TRP A C 1
ATOM 567 O O . TRP A 1 80 ? 10.159 -10.024 11.872 1.00 35.88 80 TRP A O 1
ATOM 577 N N . PRO A 1 81 ? 9.618 -11.559 10.303 1.00 32.84 81 PRO A N 1
ATOM 578 C CA . PRO A 1 81 ? 10.991 -11.698 9.852 1.00 32.84 81 PRO A CA 1
ATOM 579 C C . PRO A 1 81 ? 11.499 -10.318 9.445 1.00 32.84 81 PRO A C 1
ATOM 581 O O . PRO A 1 81 ? 11.007 -9.732 8.483 1.00 32.84 81 PRO A O 1
ATOM 584 N N . SER A 1 82 ? 12.478 -9.795 10.185 1.00 34.19 82 SER A N 1
ATOM 585 C CA . SER A 1 82 ? 13.262 -8.622 9.809 1.00 34.19 82 SER A CA 1
ATOM 586 C C . SER A 1 82 ? 14.112 -8.968 8.585 1.00 34.19 82 SER A C 1
ATOM 588 O O . SER A 1 82 ? 15.338 -9.004 8.649 1.00 34.19 82 SER A O 1
ATOM 590 N N . ARG A 1 83 ? 13.478 -9.255 7.449 1.00 39.16 83 ARG A N 1
ATOM 591 C CA . ARG A 1 83 ? 14.129 -9.191 6.150 1.00 39.16 83 ARG A CA 1
ATOM 592 C C . ARG A 1 83 ? 14.167 -7.713 5.789 1.00 39.16 83 ARG A C 1
ATOM 594 O O . ARG A 1 83 ? 13.267 -7.224 5.129 1.00 39.16 83 ARG A O 1
ATOM 601 N N . ALA A 1 84 ? 15.159 -7.024 6.353 1.00 35.12 84 ALA A N 1
ATOM 602 C CA . ALA A 1 84 ? 15.460 -5.610 6.162 1.00 35.12 84 ALA A CA 1
ATOM 603 C C . ALA A 1 84 ? 14.209 -4.710 6.091 1.00 35.12 84 ALA A C 1
ATOM 605 O O . ALA A 1 84 ? 13.762 -4.331 5.012 1.00 35.12 84 ALA A O 1
ATOM 606 N N . THR A 1 85 ? 13.676 -4.298 7.245 1.00 38.34 85 THR A N 1
ATOM 607 C CA . THR A 1 85 ? 12.972 -3.012 7.311 1.00 38.34 85 THR A CA 1
ATOM 608 C C . THR A 1 85 ? 14.024 -1.942 7.017 1.00 38.34 85 THR A C 1
ATOM 610 O O . THR A 1 85 ? 14.680 -1.438 7.924 1.00 38.34 85 THR A O 1
ATOM 613 N N . VAL A 1 86 ? 14.288 -1.687 5.735 1.00 43.41 86 VAL A N 1
ATOM 614 C CA . VAL A 1 86 ? 15.138 -0.577 5.315 1.00 43.41 86 VAL A CA 1
ATOM 615 C C . VAL A 1 86 ? 14.326 0.678 5.594 1.00 43.41 86 VAL A C 1
ATOM 617 O O . VAL A 1 86 ? 13.364 0.976 4.892 1.00 43.41 86 VAL A O 1
ATOM 620 N N . SER A 1 87 ? 14.661 1.369 6.679 1.00 39.69 87 SER A N 1
ATOM 621 C CA . SER A 1 87 ? 14.133 2.703 6.933 1.00 39.69 87 SER A CA 1
ATOM 622 C C . SER A 1 87 ? 14.751 3.652 5.908 1.00 39.69 87 SER A C 1
ATOM 624 O O . SER A 1 87 ? 15.973 3.785 5.859 1.00 39.69 87 SER A O 1
ATOM 626 N N . MET A 1 88 ? 13.934 4.333 5.099 1.00 47.56 88 MET A N 1
ATOM 627 C CA . MET A 1 88 ? 14.437 5.307 4.116 1.00 47.56 88 MET A CA 1
ATOM 628 C C . MET A 1 88 ? 15.190 6.487 4.756 1.00 47.56 88 MET A C 1
ATOM 630 O O . MET A 1 88 ? 15.960 7.159 4.078 1.00 47.56 88 MET A O 1
ATOM 634 N N . GLN A 1 89 ? 15.041 6.707 6.068 1.00 41.81 89 GLN A N 1
ATOM 635 C CA . GLN A 1 89 ? 15.757 7.751 6.811 1.00 41.81 89 GLN A CA 1
ATOM 636 C C . GLN A 1 89 ? 17.282 7.546 6.887 1.00 41.81 89 GLN A C 1
ATOM 638 O O . GLN A 1 89 ? 17.988 8.479 7.258 1.00 41.81 89 GLN A O 1
ATOM 643 N N . GLU A 1 90 ? 17.800 6.372 6.518 1.00 43.59 90 GLU A N 1
ATOM 644 C CA . GLU A 1 90 ? 19.243 6.091 6.483 1.00 43.59 90 GLU A CA 1
ATOM 645 C C . GLU A 1 90 ? 19.855 6.198 5.066 1.00 43.59 90 GLU A C 1
ATOM 647 O O . GLU A 1 90 ? 21.064 6.030 4.920 1.00 43.59 90 GLU A O 1
ATOM 652 N N . MET A 1 91 ? 19.068 6.511 4.022 1.00 47.41 91 MET A N 1
ATOM 653 C CA . MET A 1 91 ? 19.531 6.487 2.618 1.00 47.41 91 MET A CA 1
ATOM 654 C C . MET A 1 91 ? 20.146 7.797 2.085 1.00 47.41 91 MET A C 1
ATOM 656 O O . MET A 1 91 ? 20.804 7.751 1.050 1.00 47.41 91 MET A O 1
ATOM 660 N N . ASP A 1 92 ? 20.012 8.934 2.780 1.00 39.84 92 ASP A N 1
ATOM 661 C CA . ASP A 1 92 ? 20.631 10.216 2.363 1.00 39.84 92 ASP A CA 1
ATOM 662 C C . ASP A 1 92 ? 22.091 10.380 2.834 1.00 39.84 92 ASP A C 1
ATOM 664 O O . ASP A 1 92 ? 22.736 11.400 2.586 1.00 39.84 92 ASP A O 1
ATOM 668 N N . SER A 1 93 ? 22.643 9.379 3.522 1.00 36.41 93 SER A N 1
ATOM 669 C CA . SER A 1 93 ? 24.072 9.339 3.839 1.00 36.41 93 SER A CA 1
ATOM 670 C C . SER A 1 93 ? 24.814 8.619 2.716 1.00 36.41 93 SER A C 1
ATOM 672 O O . SER A 1 93 ? 24.479 7.483 2.395 1.00 36.41 93 SER A O 1
ATOM 674 N N . GLU A 1 94 ? 25.852 9.247 2.151 1.00 34.75 94 GLU A N 1
ATOM 675 C CA 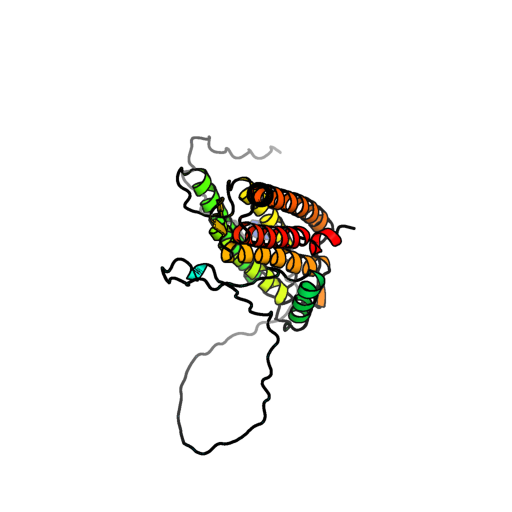. GLU A 1 94 ? 26.768 8.703 1.127 1.00 34.75 94 GLU A CA 1
ATOM 676 C C . GLU A 1 94 ? 27.594 7.481 1.604 1.00 34.75 94 GLU A C 1
ATOM 678 O O . GLU A 1 94 ? 28.766 7.305 1.267 1.00 34.75 94 GLU A O 1
ATOM 683 N N . THR A 1 95 ? 27.025 6.593 2.412 1.00 34.69 95 THR A N 1
ATOM 684 C CA . THR A 1 95 ? 27.591 5.274 2.653 1.00 34.69 95 THR A CA 1
ATOM 685 C C . THR A 1 95 ? 27.247 4.388 1.471 1.00 34.69 95 THR A C 1
ATOM 687 O O . THR A 1 95 ? 26.145 3.861 1.359 1.00 34.69 95 THR A O 1
ATOM 690 N N . SER A 1 96 ? 28.231 4.242 0.586 1.00 35.34 96 SER A N 1
ATOM 691 C CA . SER A 1 96 ? 28.333 3.205 -0.439 1.00 35.34 96 SER A CA 1
ATOM 692 C C . SER A 1 96 ? 28.033 1.819 0.154 1.00 35.34 96 SER A C 1
ATOM 694 O O . SER A 1 96 ? 28.943 1.090 0.557 1.00 35.34 96 SER A O 1
ATOM 696 N N . PHE A 1 97 ? 26.757 1.431 0.181 1.00 37.62 97 PHE A N 1
ATOM 697 C CA . PHE A 1 97 ? 26.346 0.039 0.299 1.00 37.62 97 PHE A CA 1
ATOM 698 C C . PHE A 1 97 ? 26.657 -0.633 -1.032 1.00 37.62 97 PHE A C 1
ATOM 700 O O . PHE A 1 97 ? 25.877 -0.637 -1.978 1.00 37.62 97 PHE A O 1
ATOM 707 N N . GLN A 1 98 ? 27.887 -1.119 -1.104 1.00 33.84 98 GLN A N 1
ATOM 708 C CA . GLN A 1 98 ? 28.429 -1.870 -2.215 1.00 33.84 98 GLN A CA 1
ATOM 709 C C . GLN A 1 98 ? 27.581 -3.132 -2.409 1.00 33.84 98 GLN A C 1
ATOM 711 O O . GLN A 1 98 ? 27.544 -3.970 -1.510 1.00 33.84 98 GLN A O 1
ATOM 716 N N . ASP A 1 99 ? 26.874 -3.193 -3.543 1.00 37.50 99 ASP A N 1
ATOM 717 C CA . ASP A 1 99 ? 26.197 -4.348 -4.152 1.00 37.50 99 ASP A CA 1
ATOM 718 C C . ASP A 1 99 ? 25.999 -5.550 -3.205 1.00 37.50 99 ASP A C 1
ATOM 720 O O . ASP A 1 99 ? 26.689 -6.569 -3.296 1.00 37.50 99 ASP A O 1
ATOM 724 N N . VAL A 1 100 ? 25.025 -5.459 -2.293 1.00 34.88 100 VAL A N 1
ATOM 725 C CA . VAL A 1 100 ? 24.446 -6.675 -1.714 1.00 34.88 100 VAL A CA 1
ATOM 726 C C . VAL A 1 100 ? 23.538 -7.245 -2.794 1.00 34.88 100 VAL A C 1
ATOM 728 O O . VAL A 1 100 ? 22.403 -6.796 -2.954 1.00 34.88 100 VAL A O 1
ATOM 731 N N . ASP A 1 101 ? 24.060 -8.205 -3.557 1.00 37.97 101 ASP A N 1
ATOM 732 C CA . ASP A 1 101 ? 23.301 -8.988 -4.532 1.00 37.97 101 ASP A CA 1
ATOM 733 C C . ASP A 1 101 ? 22.297 -9.873 -3.776 1.00 37.97 101 ASP A C 1
ATOM 735 O O . ASP A 1 101 ? 22.511 -11.049 -3.479 1.00 37.97 101 ASP A O 1
ATOM 739 N N . LEU A 1 102 ? 21.213 -9.245 -3.324 1.00 48.66 102 LEU A N 1
ATOM 740 C CA . LEU A 1 102 ? 20.055 -9.923 -2.783 1.00 48.66 102 LEU A CA 1
ATOM 741 C C . LEU A 1 102 ? 19.419 -10.686 -3.948 1.00 48.66 102 LEU A C 1
ATOM 743 O O . LEU A 1 102 ? 18.584 -10.133 -4.661 1.00 48.66 102 LEU A O 1
ATOM 747 N N . GLU A 1 103 ? 19.772 -11.964 -4.116 1.00 52.41 103 GLU A N 1
ATOM 748 C CA . GLU A 1 103 ? 19.017 -12.922 -4.938 1.00 52.41 103 GLU A CA 1
ATOM 749 C C . GLU A 1 103 ? 17.614 -13.137 -4.321 1.00 52.41 103 GLU A C 1
ATOM 751 O O . GLU A 1 103 ? 17.274 -14.166 -3.729 1.00 52.41 103 GLU A O 1
ATOM 756 N N . LEU A 1 104 ? 16.774 -12.106 -4.397 1.00 59.53 104 LEU A N 1
ATOM 757 C CA . LEU A 1 104 ? 15.386 -12.098 -3.969 1.00 59.53 104 LEU A CA 1
ATOM 758 C C . LEU A 1 104 ? 14.567 -12.872 -5.004 1.00 59.53 104 LEU A C 1
ATOM 760 O O . LEU A 1 104 ? 14.245 -12.363 -6.070 1.00 59.53 104 LEU A O 1
ATOM 764 N N . LYS A 1 105 ? 14.191 -14.114 -4.675 1.00 74.88 105 LYS A N 1
ATOM 765 C CA . LYS A 1 105 ? 13.203 -14.877 -5.465 1.00 74.88 105 LYS A CA 1
ATOM 766 C C . LYS A 1 105 ? 11.807 -14.238 -5.456 1.00 74.88 105 LYS A C 1
ATOM 768 O O . LYS A 1 105 ? 11.020 -14.502 -6.354 1.00 74.88 105 LYS A O 1
ATOM 773 N N . GLN A 1 106 ? 11.510 -13.465 -4.416 1.00 85.00 106 GLN A N 1
ATOM 774 C CA . GLN A 1 106 ? 10.281 -12.702 -4.215 1.00 85.00 106 GLN A CA 1
ATOM 775 C C . GLN A 1 106 ? 10.568 -11.572 -3.220 1.00 85.00 106 GLN A C 1
ATOM 777 O O . GLN A 1 106 ? 11.417 -11.742 -2.333 1.00 85.00 106 GLN A O 1
ATOM 782 N N . PHE A 1 107 ? 9.866 -10.453 -3.363 1.00 88.50 107 PHE A N 1
ATOM 783 C CA . PHE A 1 107 ? 9.882 -9.329 -2.432 1.00 88.50 107 PHE A CA 1
ATOM 784 C C . PHE A 1 107 ? 8.873 -9.534 -1.303 1.00 88.50 107 PHE A C 1
ATOM 786 O O . PHE A 1 107 ? 9.207 -9.314 -0.139 1.00 88.50 107 PHE A O 1
ATOM 793 N N . THR A 1 108 ? 7.673 -10.009 -1.636 1.00 92.06 108 THR A N 1
ATOM 794 C CA . THR A 1 108 ? 6.568 -10.194 -0.688 1.00 92.06 108 THR A CA 1
ATOM 795 C C . THR A 1 108 ? 6.337 -11.662 -0.333 1.00 92.06 108 THR A C 1
ATOM 797 O O . THR A 1 108 ? 6.798 -12.580 -1.021 1.00 92.06 108 THR A O 1
ATOM 800 N N . PHE A 1 109 ? 5.616 -11.904 0.763 1.00 90.75 109 PHE A N 1
ATOM 801 C CA . PHE A 1 109 ? 5.090 -13.237 1.085 1.00 90.75 109 PHE A CA 1
ATOM 802 C C . PHE A 1 109 ? 3.818 -13.532 0.272 1.00 90.75 109 PHE A C 1
ATOM 804 O O . PHE A 1 109 ? 3.117 -12.594 -0.102 1.00 90.75 109 PHE A O 1
ATOM 811 N N . PRO A 1 110 ? 3.469 -14.803 0.011 1.00 94.75 110 PRO A N 1
ATOM 812 C CA . PRO A 1 110 ? 2.099 -15.160 -0.361 1.00 94.75 110 PRO A CA 1
ATOM 813 C C . PRO A 1 110 ? 1.094 -14.599 0.656 1.00 94.75 110 PRO A C 1
ATOM 815 O O . PRO A 1 110 ? 1.404 -14.558 1.853 1.00 94.75 110 PRO A O 1
ATOM 818 N N . PHE A 1 111 ? -0.093 -14.184 0.197 1.00 94.88 111 PHE A N 1
ATOM 819 C CA . PHE A 1 111 ? -1.068 -13.509 1.058 1.00 94.88 111 PHE A CA 1
ATOM 820 C C . PHE A 1 111 ? -1.403 -14.329 2.310 1.00 94.88 111 PHE A C 1
ATOM 822 O O . PHE A 1 111 ? -1.244 -13.822 3.417 1.00 94.88 111 PHE A O 1
ATOM 829 N N . ASP A 1 112 ? -1.777 -15.602 2.155 1.00 95.38 112 ASP A N 1
ATOM 830 C CA . ASP A 1 112 ? -2.175 -16.467 3.274 1.00 95.38 112 ASP A CA 1
ATOM 831 C C . ASP A 1 112 ? -1.094 -16.589 4.356 1.00 95.38 112 ASP A C 1
ATOM 833 O O . ASP A 1 112 ? -1.389 -16.557 5.551 1.00 95.38 112 ASP A O 1
ATOM 837 N N . GLU A 1 113 ? 0.174 -16.696 3.946 1.00 95.38 113 GLU A N 1
ATOM 838 C CA . GLU A 1 113 ? 1.310 -16.794 4.864 1.00 95.38 113 GLU A CA 1
ATOM 839 C C . GLU A 1 113 ? 1.515 -15.474 5.616 1.00 95.38 113 GLU A C 1
ATOM 841 O O . GLU A 1 113 ? 1.564 -15.458 6.849 1.00 95.38 113 GLU A O 1
ATOM 846 N N . GLY A 1 114 ? 1.572 -14.353 4.889 1.00 95.38 114 GLY A N 1
ATOM 847 C CA . GLY A 1 114 ? 1.716 -13.026 5.489 1.00 95.38 114 GLY A CA 1
ATOM 848 C C . GLY A 1 114 ? 0.547 -12.677 6.414 1.00 95.38 114 GLY A C 1
ATOM 849 O O . GLY A 1 114 ? 0.747 -12.121 7.498 1.00 95.38 114 GLY A O 1
ATOM 850 N N . TYR A 1 115 ? -0.667 -13.060 6.021 1.00 96.94 115 TYR A N 1
ATOM 851 C CA . TYR A 1 115 ? -1.887 -12.840 6.784 1.00 96.94 115 TYR A CA 1
ATOM 852 C C . TYR A 1 115 ? -1.906 -13.678 8.059 1.00 96.94 115 TYR A C 1
ATOM 854 O O . TYR A 1 115 ? -2.173 -13.137 9.130 1.00 96.94 115 TYR A O 1
ATOM 862 N N . ALA A 1 116 ? -1.549 -14.963 7.988 1.00 96.62 116 ALA A N 1
ATOM 863 C CA . ALA A 1 116 ? -1.463 -15.826 9.162 1.00 96.62 116 ALA A CA 1
ATOM 864 C C . ALA A 1 116 ? -0.428 -15.317 10.180 1.00 96.62 116 ALA A C 1
ATOM 866 O O . ALA A 1 116 ? -0.712 -15.286 11.380 1.00 96.62 116 ALA A O 1
ATOM 867 N N . ILE A 1 117 ? 0.743 -14.863 9.716 1.00 95.75 117 ILE A N 1
ATOM 868 C CA . ILE A 1 117 ? 1.781 -14.284 10.584 1.00 95.75 117 ILE A CA 1
ATOM 869 C C . ILE A 1 117 ? 1.268 -13.001 11.244 1.00 95.75 117 ILE A C 1
ATOM 871 O O . ILE A 1 117 ? 1.346 -12.868 12.467 1.00 95.75 117 ILE A O 1
ATOM 875 N N . LEU A 1 118 ? 0.724 -12.062 10.458 1.00 96.50 118 LEU A N 1
ATOM 876 C CA . LEU A 1 118 ? 0.186 -10.809 10.992 1.00 96.50 118 LEU A CA 1
ATOM 877 C C . LEU A 1 118 ? -0.949 -11.069 11.983 1.00 96.50 118 LEU A C 1
ATOM 879 O O . LEU A 1 118 ? -0.995 -10.440 13.038 1.00 96.50 118 LEU A O 1
ATOM 883 N N . ARG A 1 119 ? -1.850 -12.002 11.666 1.00 95.50 119 ARG A N 1
ATOM 884 C CA . ARG A 1 119 ? -2.981 -12.340 12.525 1.00 95.50 119 ARG A CA 1
ATOM 885 C C . ARG A 1 119 ? -2.522 -12.975 13.830 1.00 95.50 119 ARG A C 1
ATOM 887 O O . ARG A 1 119 ? -3.002 -12.580 14.886 1.00 95.50 119 ARG A O 1
ATOM 894 N N . SER A 1 120 ? -1.557 -13.891 13.774 1.00 95.38 120 SER A N 1
ATOM 895 C CA . SER A 1 120 ? -0.973 -14.496 14.970 1.00 95.38 120 SER A CA 1
ATOM 896 C C . SER A 1 120 ? -0.294 -13.457 15.867 1.00 95.38 120 SER A C 1
ATOM 898 O O . SER A 1 120 ? -0.470 -13.512 17.081 1.00 95.38 120 SER A O 1
ATOM 900 N N . ASP A 1 121 ? 0.469 -12.518 15.299 1.00 94.75 121 ASP A N 1
ATOM 901 C CA . ASP A 1 121 ? 1.093 -11.423 16.059 1.00 94.75 121 ASP A CA 1
ATOM 902 C C . ASP A 1 121 ? 0.037 -10.503 16.684 1.00 94.75 121 ASP A C 1
ATOM 904 O O . ASP A 1 121 ? 0.095 -10.165 17.865 1.00 94.75 121 ASP A O 1
ATOM 908 N N . PHE A 1 122 ? -0.983 -10.156 15.903 1.00 94.38 122 PHE A N 1
ATOM 909 C CA . PHE A 1 122 ? -2.092 -9.332 16.351 1.00 94.38 122 PHE A CA 1
ATOM 910 C C . PHE A 1 122 ? -2.891 -9.996 17.479 1.00 94.38 122 PHE A C 1
ATOM 912 O O . PHE A 1 122 ? -3.300 -9.320 18.419 1.00 94.38 122 PHE A O 1
ATOM 919 N N . ASP A 1 123 ? -3.136 -11.302 17.418 1.00 91.56 123 ASP A N 1
ATOM 920 C CA . ASP A 1 123 ? -3.878 -12.038 18.447 1.00 91.56 123 ASP A CA 1
ATOM 921 C C . ASP A 1 123 ? -3.030 -12.319 19.700 1.00 91.56 123 ASP A C 1
ATOM 923 O O . ASP A 1 123 ? -3.576 -12.377 20.801 1.00 91.56 123 ASP A O 1
ATOM 927 N N . ALA A 1 124 ? -1.704 -12.403 19.562 1.00 92.25 124 ALA A N 1
ATOM 928 C CA . ALA A 1 124 ? -0.770 -12.477 20.687 1.00 92.25 124 ALA A CA 1
ATOM 929 C C . ALA A 1 124 ? -0.531 -11.120 21.379 1.00 92.25 124 ALA A C 1
ATOM 931 O O . ALA A 1 124 ? 0.006 -11.080 22.490 1.00 92.25 124 ALA A O 1
ATOM 932 N N . ALA A 1 125 ? -0.902 -10.007 20.738 1.00 89.69 125 ALA A N 1
ATOM 933 C CA . ALA A 1 125 ? -0.679 -8.670 21.267 1.00 89.69 125 ALA A CA 1
ATOM 934 C C . ALA A 1 125 ? -1.459 -8.436 22.577 1.00 89.69 125 ALA A C 1
ATOM 936 O O . ALA A 1 125 ? -2.641 -8.785 22.675 1.00 89.69 125 ALA A O 1
ATOM 937 N N . PRO A 1 126 ? -0.836 -7.809 23.593 1.00 85.31 126 PRO A N 1
ATOM 938 C CA . PRO A 1 126 ? -1.513 -7.527 24.848 1.00 85.31 126 PRO A CA 1
ATOM 939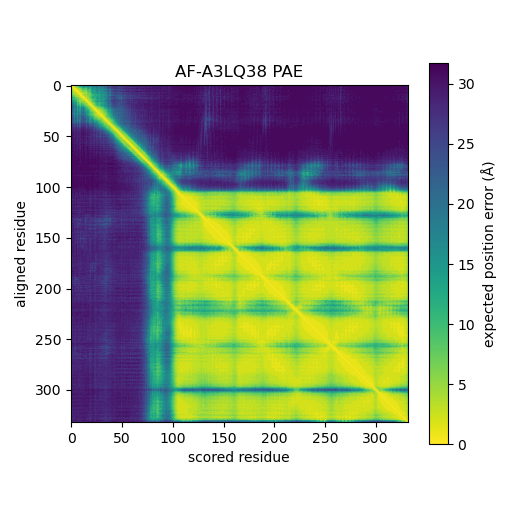 C C . PRO A 1 126 ? -2.655 -6.533 24.631 1.00 85.31 126 PRO A C 1
ATOM 941 O O . PRO A 1 126 ? -2.502 -5.517 23.950 1.00 85.31 126 PRO A O 1
ATOM 944 N N . VAL A 1 127 ? -3.792 -6.796 25.272 1.00 84.12 127 VAL A N 1
ATOM 945 C CA . VAL A 1 127 ? -4.909 -5.850 25.316 1.00 84.12 127 VAL A CA 1
ATOM 946 C C . VAL A 1 127 ? -4.513 -4.690 26.227 1.00 84.12 127 VAL A C 1
ATOM 948 O O . VAL A 1 127 ? -4.384 -4.855 27.440 1.00 84.12 127 VAL A O 1
ATOM 951 N N . ILE A 1 128 ? -4.289 -3.517 25.639 1.00 83.69 128 ILE A N 1
ATOM 952 C CA . ILE A 1 128 ? -3.965 -2.292 26.376 1.00 83.69 128 ILE A CA 1
ATOM 953 C C . ILE A 1 128 ? -5.266 -1.536 26.666 1.00 83.69 128 ILE A C 1
ATOM 955 O O . ILE A 1 128 ? -6.246 -1.648 25.927 1.00 83.69 128 ILE A O 1
ATOM 959 N N . ALA A 1 129 ? -5.280 -0.767 27.758 1.00 80.75 129 ALA A N 1
ATOM 960 C CA . ALA A 1 129 ? -6.387 0.127 28.074 1.00 80.75 129 ALA A CA 1
ATOM 961 C C . ALA A 1 129 ? -6.724 1.023 26.871 1.00 80.75 129 ALA A C 1
ATOM 963 O O . ALA A 1 129 ? -5.826 1.571 26.224 1.00 80.75 129 ALA A O 1
ATOM 964 N N . ALA A 1 130 ? -8.023 1.157 26.591 1.00 82.75 130 ALA A N 1
ATOM 965 C CA . ALA A 1 130 ? -8.511 1.986 25.502 1.00 82.75 130 ALA A CA 1
ATOM 966 C C . ALA A 1 130 ? -8.020 3.429 25.663 1.00 82.75 130 ALA A C 1
ATOM 968 O O . ALA A 1 130 ? -8.035 3.988 26.764 1.00 82.75 130 ALA A O 1
ATOM 969 N N . ILE A 1 131 ? -7.594 4.035 24.558 1.00 87.69 131 ILE A N 1
ATOM 970 C CA . ILE A 1 131 ? -7.193 5.441 24.569 1.00 87.69 131 ILE A CA 1
ATOM 971 C C . ILE A 1 131 ? -8.406 6.351 24.800 1.00 87.69 131 ILE A C 1
ATOM 973 O O . ILE A 1 131 ? -9.496 6.109 24.276 1.00 87.69 131 ILE A O 1
ATOM 977 N N . SER A 1 132 ? -8.216 7.417 25.578 1.00 90.94 132 SER A N 1
ATOM 978 C CA . SER A 1 132 ? -9.293 8.356 25.906 1.00 90.94 132 SER A CA 1
ATOM 979 C C . SER A 1 132 ? -9.736 9.170 24.686 1.00 90.94 132 SER A C 1
ATOM 981 O O . SER A 1 132 ? -8.949 9.395 23.768 1.00 90.94 132 SER A O 1
ATOM 983 N N . ASN A 1 133 ? -10.960 9.706 24.695 1.00 91.25 133 ASN A N 1
ATOM 984 C CA . ASN A 1 133 ? -11.465 10.562 23.606 1.00 91.25 133 ASN A CA 1
ATOM 985 C C . ASN A 1 133 ? -10.552 11.774 23.328 1.00 91.25 133 ASN A C 1
ATOM 987 O O . ASN A 1 133 ? -10.382 12.190 22.183 1.00 91.25 133 ASN A O 1
ATOM 991 N N . GLN A 1 134 ? -9.898 12.314 24.363 1.00 93.50 134 GLN A N 1
ATOM 992 C CA . GLN A 1 134 ? -8.902 13.379 24.206 1.00 93.50 134 GLN A CA 1
ATOM 993 C C . GLN A 1 134 ? -7.644 12.889 23.473 1.00 93.50 134 GLN A C 1
ATOM 995 O O . GLN A 1 134 ? -7.102 13.607 22.636 1.00 93.50 134 GLN A O 1
ATOM 1000 N N . GLN A 1 135 ? -7.168 11.674 23.766 1.00 92.25 135 GLN A N 1
ATOM 1001 C CA . GLN A 1 135 ? -6.043 11.062 23.051 1.00 92.25 135 GLN A CA 1
ATOM 1002 C C . GLN A 1 135 ? -6.416 10.719 21.606 1.00 92.25 135 GLN A C 1
ATOM 1004 O O . GLN A 1 135 ? -5.608 10.953 20.713 1.00 92.25 135 GLN A O 1
ATOM 1009 N N . GLN A 1 136 ? -7.638 10.230 21.372 1.00 93.81 136 GLN A N 1
ATOM 1010 C CA . GLN A 1 136 ? -8.173 9.990 20.029 1.00 93.81 136 GLN A CA 1
ATOM 1011 C C . GLN A 1 136 ? -8.194 11.286 19.216 1.00 93.81 136 GLN A C 1
ATOM 1013 O O . GLN A 1 136 ? -7.636 11.327 18.127 1.00 93.81 136 GLN A O 1
ATOM 1018 N N . SER A 1 137 ? -8.724 12.373 19.783 1.00 94.94 137 SER A N 1
ATOM 1019 C CA . SER A 1 137 ? -8.767 13.684 19.118 1.00 94.94 137 SER A CA 1
ATOM 1020 C C . SER A 1 137 ? -7.366 14.217 18.797 1.00 94.94 137 SER A C 1
ATOM 1022 O O . SER A 1 137 ? -7.122 14.725 17.708 1.00 94.94 137 SER A O 1
ATOM 1024 N N . LYS A 1 138 ? -6.406 14.059 19.721 1.00 95.19 138 LYS A N 1
ATOM 1025 C CA . LYS A 1 138 ? -5.001 14.426 19.471 1.00 95.19 138 LYS A CA 1
ATOM 1026 C C . LYS A 1 138 ? -4.379 13.601 18.345 1.00 95.19 138 LYS A C 1
ATOM 1028 O O . LYS A 1 138 ? -3.626 14.152 17.550 1.00 95.19 138 LYS A O 1
ATOM 1033 N N . LEU A 1 139 ? -4.677 12.304 18.290 1.00 93.88 139 LEU A N 1
ATOM 1034 C CA . LEU A 1 139 ? -4.190 11.413 17.240 1.00 93.88 139 LEU A CA 1
ATOM 1035 C C . LEU A 1 139 ? -4.768 11.789 15.871 1.00 93.88 139 LEU A C 1
ATOM 1037 O O . LEU A 1 139 ? -4.012 11.874 14.912 1.00 93.88 139 LEU A O 1
ATOM 1041 N N . VAL A 1 140 ? -6.076 12.044 15.805 1.00 95.25 140 VAL A N 1
ATOM 1042 C CA . VAL A 1 140 ? -6.791 12.522 14.608 1.00 95.25 140 VAL A CA 1
ATOM 1043 C C . VAL A 1 140 ? -6.141 13.803 14.088 1.00 95.25 140 VAL A C 1
ATOM 1045 O O . VAL A 1 140 ? -5.620 13.808 12.978 1.00 95.25 140 VAL A O 1
ATOM 1048 N N . ASN A 1 141 ? -6.022 14.833 14.933 1.00 96.50 141 ASN A N 1
ATOM 1049 C CA . ASN A 1 141 ? -5.391 16.099 14.548 1.00 96.50 141 ASN A CA 1
ATOM 1050 C C . ASN A 1 141 ? -3.940 15.909 14.081 1.00 96.50 141 ASN A C 1
ATOM 1052 O O . ASN A 1 141 ? -3.500 16.545 13.130 1.00 96.50 141 ASN A O 1
ATOM 1056 N N . TYR A 1 142 ? -3.181 15.028 14.741 1.00 96.81 142 TYR A N 1
ATOM 1057 C CA . TYR A 1 142 ? -1.812 14.730 14.331 1.00 96.81 142 TYR A CA 1
ATOM 1058 C C . TYR A 1 142 ? -1.766 14.081 12.942 1.00 96.81 142 TYR A C 1
ATOM 1060 O O . TYR A 1 142 ? -0.957 14.486 12.110 1.00 96.81 142 TYR A O 1
ATOM 1068 N N . ILE A 1 143 ? -2.620 13.092 12.672 1.00 96.94 143 ILE A N 1
ATOM 1069 C CA . ILE A 1 143 ? -2.686 12.430 11.364 1.00 96.94 143 ILE A CA 1
ATOM 1070 C C . ILE A 1 143 ? -3.107 13.428 10.283 1.00 96.94 143 ILE A C 1
ATOM 1072 O O . ILE A 1 143 ? -2.464 13.475 9.235 1.00 96.94 143 ILE A O 1
ATOM 1076 N N . ASP A 1 144 ? -4.123 14.249 10.548 1.00 97.31 144 ASP A N 1
ATOM 1077 C CA . ASP A 1 144 ? -4.614 15.259 9.608 1.00 97.31 144 ASP A CA 1
ATOM 1078 C C . ASP A 1 144 ? -3.512 16.248 9.217 1.00 97.31 144 ASP A C 1
ATOM 1080 O O . ASP A 1 144 ? -3.299 16.497 8.029 1.00 97.31 144 ASP A O 1
ATOM 1084 N N . GLU A 1 145 ? -2.746 16.748 10.190 1.00 97.50 145 GLU A N 1
ATOM 1085 C CA . GLU A 1 145 ? -1.635 17.658 9.911 1.00 97.50 145 GLU A CA 1
ATOM 1086 C C . GLU A 1 145 ? -0.510 16.995 9.110 1.00 97.50 145 GLU A C 1
ATOM 1088 O O . GLU A 1 145 ? 0.047 17.613 8.202 1.00 97.50 145 GLU A O 1
ATOM 1093 N N . ASN A 1 146 ? -0.184 15.727 9.384 1.00 97.50 146 ASN A N 1
ATOM 1094 C CA . ASN A 1 146 ? 0.824 15.006 8.598 1.00 97.50 146 ASN A CA 1
ATOM 1095 C C . ASN A 1 146 ? 0.347 14.756 7.160 1.00 97.50 146 ASN A C 1
ATOM 1097 O O . ASN A 1 146 ? 1.101 14.994 6.217 1.00 97.50 146 ASN A O 1
ATOM 1101 N N . LEU A 1 147 ? -0.912 14.348 6.969 1.00 97.44 147 LEU A N 1
ATOM 1102 C CA . LEU A 1 147 ? -1.496 14.187 5.633 1.00 97.44 147 LEU A CA 1
ATOM 1103 C C . LEU A 1 147 ? -1.499 15.510 4.862 1.00 97.44 147 LEU A C 1
ATOM 1105 O O . LEU A 1 147 ? -1.166 15.531 3.678 1.00 97.44 147 LEU A O 1
ATOM 1109 N N . LEU A 1 148 ? -1.821 16.620 5.529 1.00 97.12 148 LEU A N 1
ATOM 1110 C CA . LEU A 1 148 ? -1.809 17.946 4.920 1.00 97.12 148 LEU A CA 1
ATOM 1111 C C . LEU A 1 148 ? -0.390 18.384 4.530 1.00 97.12 148 LEU A C 1
ATOM 1113 O O . LEU A 1 148 ? -0.197 18.988 3.474 1.00 97.12 148 LEU A O 1
ATOM 1117 N N . GLN A 1 149 ? 0.618 18.069 5.346 1.00 96.94 149 GLN A N 1
ATOM 1118 C CA . GLN A 1 149 ? 2.020 18.334 5.014 1.00 96.94 149 GLN A CA 1
ATOM 1119 C C . GLN A 1 149 ? 2.483 17.535 3.793 1.00 96.94 149 GLN A C 1
ATOM 1121 O O . GLN A 1 149 ? 3.090 18.124 2.895 1.00 96.94 149 GLN A O 1
ATOM 1126 N N . ILE A 1 150 ? 2.161 16.239 3.727 1.00 97.25 150 ILE A N 1
ATOM 1127 C CA . ILE A 1 150 ? 2.459 15.384 2.567 1.00 97.25 150 ILE A CA 1
ATOM 1128 C C . ILE A 1 150 ? 1.798 15.959 1.314 1.00 97.25 150 ILE A C 1
ATOM 1130 O O . ILE A 1 150 ? 2.465 16.182 0.304 1.00 97.25 150 ILE A O 1
ATOM 1134 N N . GLN A 1 151 ? 0.511 16.299 1.401 1.00 96.25 151 GLN A N 1
ATOM 1135 C CA . GLN A 1 151 ? -0.232 16.877 0.285 1.00 96.25 151 GLN A CA 1
ATOM 1136 C C . GLN A 1 151 ? 0.392 18.194 -0.199 1.00 96.25 151 GLN A C 1
ATOM 1138 O O . GLN A 1 151 ? 0.548 18.403 -1.400 1.00 96.25 151 GLN A O 1
ATOM 1143 N N . ARG A 1 152 ? 0.802 19.086 0.713 1.00 95.06 152 ARG A N 1
ATOM 1144 C CA . ARG A 1 152 ? 1.475 20.347 0.353 1.00 95.06 152 ARG A CA 1
ATOM 1145 C C . ARG A 1 152 ? 2.814 20.108 -0.342 1.00 95.06 152 ARG A C 1
ATOM 1147 O O . ARG A 1 152 ? 3.109 20.798 -1.316 1.00 95.06 152 ARG A O 1
ATOM 1154 N N . LYS A 1 153 ? 3.617 19.150 0.137 1.00 95.25 153 LYS A N 1
ATOM 1155 C CA . LYS A 1 153 ? 4.886 18.770 -0.508 1.00 95.25 153 LYS A CA 1
ATOM 1156 C C . LYS A 1 153 ? 4.642 18.221 -1.911 1.00 95.25 153 LYS A C 1
ATOM 1158 O O . LYS A 1 153 ? 5.312 18.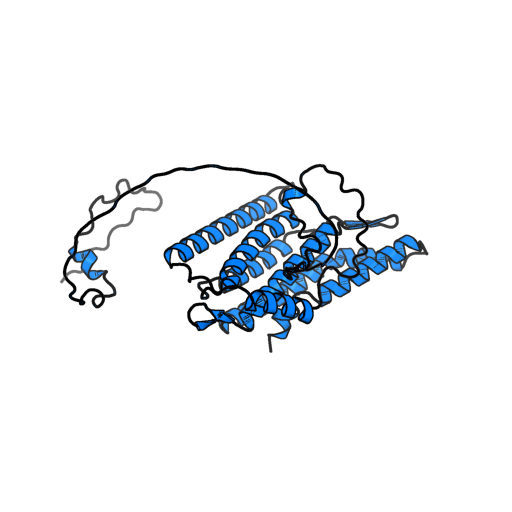658 -2.842 1.00 95.25 153 LYS A O 1
ATOM 1163 N N . PHE A 1 154 ? 3.651 17.343 -2.059 1.00 94.75 154 PHE A N 1
ATOM 1164 C CA . PHE A 1 154 ? 3.238 16.799 -3.348 1.00 94.75 154 PHE A CA 1
ATOM 1165 C C . PHE A 1 154 ? 2.806 17.905 -4.319 1.00 94.75 154 PHE A C 1
ATOM 1167 O O . PHE A 1 154 ? 3.372 18.009 -5.402 1.00 94.75 154 PHE A O 1
ATOM 1174 N N . ILE A 1 155 ? 1.877 18.784 -3.923 1.00 93.19 155 ILE A N 1
ATOM 1175 C CA . ILE A 1 155 ? 1.400 19.886 -4.777 1.00 93.19 155 ILE A CA 1
ATOM 1176 C C . ILE A 1 155 ? 2.559 20.797 -5.188 1.00 93.19 155 ILE A C 1
ATOM 1178 O O . ILE A 1 155 ? 2.671 21.153 -6.358 1.00 93.19 155 ILE A O 1
ATOM 1182 N N . ARG A 1 156 ? 3.451 21.145 -4.251 1.00 91.81 156 ARG A N 1
ATOM 1183 C CA . ARG A 1 156 ? 4.629 21.964 -4.558 1.00 91.81 156 ARG A CA 1
ATOM 1184 C C . ARG A 1 156 ? 5.527 21.283 -5.599 1.00 91.81 156 ARG A C 1
ATOM 1186 O O . ARG A 1 156 ? 5.967 21.948 -6.531 1.00 91.81 156 ARG A O 1
ATOM 1193 N N . ASN A 1 157 ? 5.731 19.969 -5.495 1.00 89.50 157 ASN A N 1
ATOM 1194 C CA . ASN A 1 157 ? 6.512 19.201 -6.469 1.00 89.50 157 ASN A CA 1
ATOM 1195 C C . ASN A 1 157 ? 5.881 19.212 -7.865 1.00 89.50 157 ASN A C 1
ATOM 1197 O O . ASN A 1 157 ? 6.601 19.293 -8.847 1.00 89.50 157 ASN A O 1
ATOM 1201 N N . GLN A 1 158 ? 4.548 19.207 -7.959 1.00 85.88 158 GLN A N 1
ATOM 1202 C CA . GLN A 1 158 ? 3.841 19.295 -9.244 1.00 85.88 158 GLN A CA 1
ATOM 1203 C C . GLN A 1 158 ? 3.951 20.677 -9.911 1.00 85.88 158 GLN A C 1
ATOM 1205 O O . GLN A 1 158 ? 3.768 20.799 -11.119 1.00 85.88 158 GLN A O 1
ATOM 1210 N N . THR A 1 159 ? 4.213 21.734 -9.139 1.00 85.50 159 THR A N 1
ATOM 1211 C CA . THR A 1 159 ? 4.334 23.103 -9.673 1.00 85.50 159 THR A CA 1
ATOM 1212 C C . THR A 1 159 ? 5.755 23.491 -10.066 1.00 85.50 159 THR A C 1
ATOM 1214 O O . THR A 1 159 ? 5.944 24.461 -10.801 1.00 85.50 159 THR A O 1
ATOM 1217 N N . GLU A 1 160 ? 6.755 22.774 -9.560 1.00 81.19 160 GLU A N 1
ATOM 1218 C CA . GLU A 1 160 ? 8.162 23.077 -9.794 1.00 81.19 160 GLU A CA 1
ATOM 1219 C C . GLU A 1 160 ? 8.703 22.300 -11.003 1.00 81.19 160 GLU A C 1
ATOM 1221 O O . GLU A 1 160 ? 8.255 21.207 -11.325 1.00 81.19 160 GLU A O 1
ATOM 1226 N N . VAL A 1 161 ? 9.679 22.885 -11.703 1.00 72.12 161 VAL A N 1
ATOM 1227 C CA . VAL A 1 161 ? 10.289 22.273 -12.902 1.00 72.12 161 VAL A CA 1
ATOM 1228 C C . VAL A 1 161 ? 11.275 21.158 -12.530 1.00 72.12 161 VAL A C 1
ATOM 1230 O O . VAL A 1 161 ? 11.608 20.316 -13.359 1.00 72.12 161 VAL A O 1
ATOM 1233 N N . ILE A 1 162 ? 11.769 21.165 -11.291 1.00 74.88 162 ILE A N 1
ATOM 1234 C CA . ILE A 1 162 ? 12.744 20.205 -10.779 1.00 74.88 162 ILE A CA 1
ATOM 1235 C C . ILE A 1 162 ? 12.041 19.337 -9.740 1.00 74.88 162 ILE A C 1
ATOM 1237 O O . ILE A 1 162 ? 11.480 19.858 -8.779 1.00 74.88 162 ILE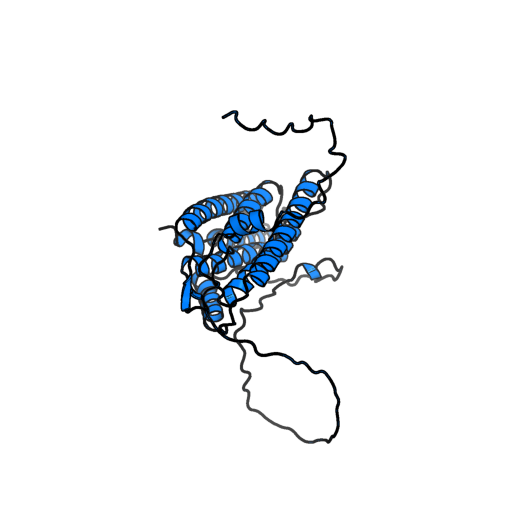 A O 1
ATOM 1241 N N . GLU A 1 163 ? 12.106 18.019 -9.918 1.00 74.75 163 GLU A N 1
ATOM 1242 C CA . GLU A 1 163 ? 11.595 17.067 -8.938 1.00 74.75 163 GLU A CA 1
ATOM 1243 C C . GLU A 1 163 ? 12.460 17.112 -7.669 1.00 74.75 163 GLU A C 1
ATOM 1245 O O . GLU A 1 163 ? 13.647 16.785 -7.696 1.00 74.75 163 GLU A O 1
ATOM 1250 N N . PHE A 1 164 ? 11.870 17.527 -6.548 1.00 84.50 164 PHE A N 1
ATOM 1251 C CA . PHE A 1 164 ? 12.516 17.511 -5.228 1.00 84.50 164 PHE A CA 1
ATOM 1252 C C . PHE A 1 164 ? 11.837 16.527 -4.264 1.00 84.50 164 PHE A C 1
ATOM 1254 O O . PHE A 1 164 ? 12.321 16.303 -3.153 1.00 84.50 164 PHE A O 1
ATOM 1261 N N . TYR A 1 165 ? 10.697 15.956 -4.656 1.00 90.62 165 TYR A N 1
ATOM 1262 C CA . TYR A 1 165 ? 9.905 15.051 -3.834 1.00 90.62 165 TYR A CA 1
ATOM 1263 C C . TYR A 1 165 ? 9.558 13.785 -4.609 1.00 90.62 165 TYR A C 1
ATOM 1265 O O . TYR A 1 165 ? 8.486 13.673 -5.206 1.00 90.62 165 TYR A O 1
ATOM 1273 N N . SER A 1 166 ? 10.493 12.836 -4.581 1.00 90.75 166 SER A N 1
ATOM 1274 C CA . SER A 1 166 ? 10.354 11.544 -5.247 1.00 90.75 166 SER A CA 1
ATOM 1275 C C . SER A 1 166 ? 9.190 10.725 -4.689 1.00 90.75 166 SER A C 1
ATOM 1277 O O . SER A 1 166 ? 8.796 10.862 -3.525 1.00 90.75 166 SER A O 1
ATOM 1279 N N . PHE A 1 167 ? 8.676 9.804 -5.503 1.00 92.44 167 PHE A N 1
ATOM 1280 C CA . PHE A 1 167 ? 7.619 8.890 -5.070 1.00 92.44 167 PHE A CA 1
ATOM 1281 C C . PHE A 1 167 ? 8.044 8.020 -3.871 1.00 92.44 167 PHE A C 1
ATOM 1283 O O . PHE A 1 167 ? 7.244 7.760 -2.976 1.00 92.44 167 PHE A O 1
ATOM 1290 N N . SER A 1 168 ? 9.321 7.631 -3.798 1.00 91.56 168 SER A N 1
ATOM 1291 C CA . SER A 1 168 ? 9.898 6.935 -2.640 1.00 91.56 168 SER A CA 1
ATOM 1292 C C . SER A 1 168 ? 9.755 7.739 -1.343 1.00 91.56 168 SER A C 1
ATOM 1294 O O . SER A 1 168 ? 9.308 7.193 -0.335 1.00 91.56 168 SER A O 1
ATOM 1296 N N . ASN A 1 169 ? 10.065 9.042 -1.376 1.00 92.94 169 ASN A N 1
ATOM 1297 C CA . ASN A 1 169 ? 9.936 9.921 -0.209 1.00 92.94 169 ASN A CA 1
ATOM 1298 C C . ASN A 1 169 ? 8.473 10.059 0.229 1.00 92.94 169 ASN A C 1
ATOM 1300 O O . ASN A 1 169 ? 8.174 10.049 1.422 1.00 92.94 169 ASN A O 1
ATOM 1304 N N . LEU A 1 170 ? 7.555 10.140 -0.737 1.00 95.62 170 LEU A N 1
ATOM 1305 C CA . LEU A 1 170 ? 6.121 10.154 -0.471 1.00 95.62 170 LEU A CA 1
ATOM 1306 C C . LEU A 1 170 ? 5.660 8.865 0.218 1.00 95.62 170 LEU A C 1
ATOM 1308 O O . LEU A 1 170 ? 4.969 8.933 1.234 1.00 95.62 170 LEU A O 1
ATOM 1312 N N . LEU A 1 171 ? 6.072 7.696 -0.284 1.00 96.31 171 LEU A N 1
ATOM 1313 C CA . LEU A 1 171 ? 5.730 6.417 0.341 1.00 96.31 171 LEU A CA 1
ATOM 1314 C C . LEU A 1 171 ? 6.278 6.309 1.770 1.00 96.31 171 LEU A C 1
ATOM 1316 O O . LEU A 1 171 ? 5.543 5.869 2.650 1.00 96.31 171 LEU A O 1
ATOM 1320 N N . ALA A 1 172 ? 7.505 6.775 2.022 1.00 95.25 172 ALA A N 1
ATOM 1321 C CA . ALA A 1 172 ? 8.101 6.792 3.360 1.00 95.25 172 ALA A CA 1
ATOM 1322 C C . ALA A 1 172 ? 7.283 7.609 4.370 1.00 95.25 172 ALA A C 1
ATOM 1324 O O . ALA A 1 172 ? 7.021 7.154 5.487 1.00 95.25 172 ALA A O 1
ATOM 1325 N N . GLU A 1 173 ? 6.827 8.799 3.976 1.00 96.81 173 GLU A N 1
ATOM 1326 C CA . GLU A 1 173 ? 5.996 9.639 4.841 1.00 96.81 173 GLU A CA 1
ATOM 1327 C C . GLU A 1 173 ? 4.597 9.035 5.058 1.00 96.81 173 GLU A C 1
ATOM 1329 O O . GLU A 1 173 ? 4.092 9.036 6.184 1.00 96.81 173 GLU A O 1
ATOM 1334 N N . LEU A 1 174 ? 3.988 8.445 4.023 1.00 97.62 174 LEU A N 1
ATOM 1335 C CA . LEU A 1 174 ? 2.707 7.744 4.161 1.00 97.62 174 LEU A CA 1
ATOM 1336 C C . LEU A 1 174 ? 2.826 6.483 5.023 1.00 97.62 174 LEU A C 1
ATOM 1338 O O . LEU A 1 174 ? 1.915 6.173 5.792 1.00 97.62 174 LEU A O 1
ATOM 1342 N N . GLU A 1 175 ? 3.947 5.766 4.951 1.00 96.81 175 GLU A N 1
ATOM 1343 C CA . GLU A 1 175 ? 4.179 4.576 5.764 1.00 96.81 175 GLU A CA 1
ATOM 1344 C C . GLU A 1 175 ? 4.203 4.913 7.257 1.00 96.81 175 GLU A C 1
ATOM 1346 O O . GLU A 1 175 ? 3.668 4.154 8.067 1.00 96.81 175 GLU A O 1
ATOM 1351 N N . ALA A 1 176 ? 4.759 6.064 7.644 1.00 96.62 176 ALA A N 1
ATOM 1352 C CA . ALA A 1 176 ? 4.714 6.524 9.031 1.00 96.62 176 ALA A CA 1
ATOM 1353 C C . ALA A 1 176 ? 3.265 6.667 9.535 1.00 96.62 176 ALA A C 1
ATOM 1355 O O . ALA A 1 176 ? 2.951 6.264 10.660 1.00 96.62 176 ALA A O 1
ATOM 1356 N N . ILE A 1 177 ? 2.362 7.159 8.683 1.00 97.38 177 ILE A N 1
ATOM 1357 C CA . ILE A 1 177 ? 0.934 7.294 8.997 1.00 97.38 177 ILE A CA 1
ATOM 1358 C C . ILE A 1 177 ? 0.264 5.920 9.071 1.00 97.38 177 ILE A C 1
ATOM 1360 O O . ILE A 1 177 ? -0.438 5.634 10.041 1.00 97.38 177 ILE A O 1
ATOM 1364 N N . VAL A 1 178 ? 0.525 5.036 8.104 1.00 97.56 178 VAL A N 1
ATOM 1365 C CA . VAL A 1 178 ? 0.029 3.647 8.107 1.00 97.56 178 VAL A CA 1
ATOM 1366 C C . VAL A 1 178 ? 0.478 2.907 9.373 1.00 97.56 178 VAL A C 1
ATOM 1368 O O . VAL A 1 178 ? -0.326 2.258 10.040 1.00 97.56 178 VAL A O 1
ATOM 1371 N N . ASN A 1 179 ? 1.742 3.060 9.774 1.00 96.94 179 ASN A N 1
ATOM 1372 C CA . ASN A 1 179 ? 2.287 2.499 11.011 1.00 96.94 179 ASN A CA 1
ATOM 1373 C C . ASN A 1 179 ? 1.569 3.017 12.254 1.00 96.94 179 ASN A C 1
ATOM 1375 O O . ASN A 1 179 ? 1.279 2.246 13.172 1.00 96.94 179 ASN A O 1
ATOM 1379 N N . LEU A 1 180 ? 1.277 4.314 12.293 1.00 95.31 180 LEU A N 1
ATOM 1380 C CA . LEU A 1 180 ? 0.581 4.936 13.408 1.00 95.31 180 LEU A CA 1
ATOM 1381 C C . LEU A 1 180 ? -0.874 4.450 13.510 1.00 95.31 180 LEU A C 1
ATOM 1383 O O . LEU A 1 180 ? -1.320 4.070 14.598 1.00 95.31 180 LEU A O 1
ATOM 1387 N N . LEU A 1 181 ? -1.586 4.389 12.379 1.00 95.88 181 LEU A N 1
ATOM 1388 C CA . LEU A 1 181 ? -2.937 3.828 12.283 1.00 95.88 181 LEU A CA 1
ATOM 1389 C C . LEU A 1 181 ? -2.959 2.369 12.735 1.00 95.88 181 LEU A C 1
ATOM 1391 O O . LEU A 1 181 ? -3.758 1.994 13.596 1.00 95.88 181 LEU A O 1
ATOM 1395 N N . TRP A 1 182 ? -2.045 1.553 12.208 1.00 96.25 182 TRP A N 1
ATOM 1396 C CA . TRP A 1 182 ? -1.940 0.152 12.589 1.00 96.25 182 TRP A CA 1
ATOM 1397 C C . TRP A 1 182 ? -1.598 -0.017 14.063 1.00 96.25 182 TRP A C 1
ATOM 1399 O O . TRP A 1 182 ? -2.211 -0.839 14.727 1.00 96.25 182 TRP A O 1
ATOM 1409 N N . THR A 1 183 ? -0.699 0.793 14.621 1.00 93.31 183 THR A N 1
ATOM 1410 C CA . THR A 1 183 ? -0.368 0.742 16.054 1.00 93.31 183 THR A CA 1
ATOM 1411 C C . THR A 1 183 ? -1.595 1.022 16.925 1.00 93.31 183 THR A C 1
ATOM 1413 O O . THR A 1 183 ? -1.753 0.414 17.984 1.00 93.31 183 THR A O 1
ATOM 1416 N N . SER A 1 184 ? -2.489 1.919 16.495 1.00 92.44 184 SER A N 1
ATOM 1417 C CA . SER A 1 184 ? -3.764 2.149 17.184 1.00 92.44 184 SER A CA 1
ATOM 1418 C C . SER A 1 184 ? -4.649 0.896 17.174 1.00 92.44 184 SER A C 1
ATOM 1420 O O . SER A 1 184 ? -5.193 0.529 18.217 1.00 92.44 184 SER A O 1
ATOM 1422 N N . ILE A 1 185 ? -4.739 0.205 16.034 1.00 93.75 185 ILE A N 1
ATOM 1423 C CA . ILE A 1 185 ? -5.550 -1.011 15.856 1.00 93.75 185 ILE A CA 1
ATOM 1424 C C . ILE A 1 185 ? -4.929 -2.214 16.582 1.00 93.75 185 ILE A C 1
ATOM 1426 O O . ILE A 1 185 ? -5.634 -2.936 17.281 1.00 93.75 185 ILE A O 1
ATOM 1430 N N . HIS A 1 186 ? -3.611 -2.406 16.475 1.00 92.56 186 HIS A N 1
ATOM 1431 C CA . HIS A 1 186 ? -2.831 -3.496 17.082 1.00 92.56 186 HIS A CA 1
ATOM 1432 C C . HIS A 1 186 ? -2.986 -3.548 18.602 1.00 92.56 186 HIS A C 1
ATOM 1434 O O . HIS A 1 186 ? -3.101 -4.621 19.183 1.00 92.56 186 HIS A O 1
ATOM 1440 N N . LYS A 1 187 ? -3.149 -2.380 19.233 1.00 90.25 187 LYS A N 1
ATOM 1441 C CA . LYS A 1 187 ? -3.481 -2.240 20.660 1.00 90.25 187 LYS A CA 1
ATOM 1442 C C . LYS A 1 187 ? -4.936 -2.588 21.013 1.00 90.25 187 LYS A C 1
ATOM 1444 O O . LYS A 1 187 ? -5.358 -2.338 22.139 1.00 90.25 187 LYS A O 1
ATOM 1449 N N . LYS A 1 188 ? -5.706 -3.138 20.069 1.00 89.25 188 LYS A N 1
ATOM 1450 C CA . LYS A 1 188 ? -7.123 -3.518 20.194 1.00 89.25 188 LYS A CA 1
ATOM 1451 C C . LYS A 1 188 ? -8.040 -2.352 20.580 1.00 89.25 188 LYS A C 1
ATOM 1453 O O . LYS A 1 188 ? -9.058 -2.567 21.231 1.00 89.25 188 LYS A O 1
ATOM 1458 N N . ASN A 1 189 ? -7.716 -1.117 20.192 1.00 88.81 189 ASN A N 1
ATOM 1459 C CA . ASN A 1 189 ? -8.637 0.004 20.401 1.00 88.81 189 ASN A CA 1
ATOM 1460 C C . ASN A 1 189 ? -9.912 -0.175 19.563 1.00 88.81 189 ASN A C 1
ATOM 1462 O O . ASN A 1 189 ? -9.892 -0.843 18.528 1.00 88.81 189 ASN A O 1
ATOM 1466 N N . GLU A 1 190 ? -11.017 0.435 19.996 1.00 92.25 190 GLU A N 1
ATOM 1467 C CA . GLU A 1 190 ? -12.207 0.560 19.148 1.00 92.25 190 GLU A CA 1
ATOM 1468 C C . GLU A 1 190 ? -11.886 1.382 17.890 1.00 92.25 190 GLU A C 1
ATOM 1470 O O . GLU A 1 190 ? -10.953 2.196 17.876 1.00 92.25 190 GLU A O 1
ATOM 1475 N N . LEU A 1 191 ? -12.644 1.154 16.817 1.00 93.69 191 LEU A N 1
ATOM 1476 C CA . LEU A 1 191 ? -12.493 1.941 15.603 1.00 93.69 191 LEU A CA 1
ATOM 1477 C C . LEU A 1 191 ? -13.174 3.302 15.796 1.00 93.69 191 LEU A C 1
ATOM 1479 O O . LEU A 1 191 ? -14.369 3.373 16.062 1.00 93.69 191 LEU A O 1
ATOM 1483 N N . PHE A 1 192 ? -12.417 4.380 15.627 1.00 93.12 192 PHE A N 1
ATOM 1484 C CA . PHE A 1 192 ? -12.874 5.772 15.744 1.00 93.12 192 PHE A CA 1
ATOM 1485 C C . PHE A 1 192 ? -12.476 6.622 14.523 1.00 93.12 192 PHE A C 1
ATOM 1487 O O . PHE A 1 192 ? -12.418 7.844 14.600 1.00 93.12 192 PHE A O 1
ATOM 1494 N N . GLY A 1 193 ? -12.188 5.980 13.386 1.00 93.19 193 GLY A N 1
ATOM 1495 C CA . GLY A 1 193 ? -11.872 6.660 12.120 1.00 93.19 193 GLY A CA 1
ATOM 1496 C C . GLY A 1 193 ? -10.706 6.059 11.340 1.00 93.19 193 GLY A C 1
ATOM 1497 O O . GLY A 1 193 ? -10.445 6.471 10.217 1.00 93.19 193 GLY A O 1
ATOM 1498 N N . GLN A 1 194 ? -10.020 5.048 11.876 1.00 95.44 194 GLN A N 1
ATOM 1499 C CA . GLN A 1 194 ? -8.845 4.448 11.235 1.00 95.44 194 GLN A CA 1
ATOM 1500 C C . GLN A 1 194 ? -9.160 3.914 9.830 1.00 95.44 194 GLN A C 1
ATOM 1502 O O . GLN A 1 194 ? -8.360 4.091 8.917 1.00 95.44 194 GLN A O 1
ATOM 1507 N N . VAL A 1 195 ? -10.340 3.313 9.633 1.00 96.56 195 VAL A N 1
ATOM 1508 C CA . VAL A 1 195 ? -10.779 2.835 8.308 1.00 96.56 195 VAL A CA 1
ATOM 1509 C C . VAL A 1 195 ? -10.983 3.994 7.331 1.00 96.56 195 VAL A C 1
ATOM 1511 O O . VAL A 1 195 ? -10.595 3.886 6.173 1.00 96.56 195 VAL A O 1
ATOM 1514 N N . GLU A 1 196 ? -11.527 5.122 7.793 1.00 97.38 196 GLU A N 1
ATOM 1515 C CA . GLU A 1 196 ? -11.686 6.324 6.963 1.00 97.38 196 GLU A CA 1
ATOM 1516 C C . GLU A 1 196 ? -10.329 6.886 6.534 1.00 97.38 196 GLU A C 1
ATOM 1518 O O . GLU A 1 196 ? -10.165 7.288 5.384 1.00 97.38 196 GLU A O 1
ATOM 1523 N N . TYR A 1 197 ? -9.331 6.833 7.418 1.00 97.88 197 TYR A N 1
ATOM 1524 C CA . TYR A 1 197 ? -7.966 7.211 7.073 1.00 97.88 197 TYR A CA 1
ATOM 1525 C C . TYR A 1 197 ? -7.317 6.271 6.066 1.00 97.88 197 TYR A C 1
ATOM 1527 O O . TYR A 1 197 ? -6.660 6.761 5.154 1.00 97.88 197 TYR A O 1
ATOM 1535 N N . TYR A 1 198 ? -7.520 4.954 6.164 1.00 97.75 198 TYR A N 1
ATOM 1536 C CA . TYR A 1 198 ? -7.065 4.037 5.115 1.00 97.75 198 TYR A CA 1
ATOM 1537 C C . TYR A 1 198 ? -7.737 4.327 3.772 1.00 97.75 198 TYR A C 1
ATOM 1539 O O . TYR A 1 198 ? -7.060 4.338 2.749 1.00 97.75 198 TYR A O 1
ATOM 1547 N N . ILE A 1 199 ? -9.047 4.601 3.762 1.00 97.94 199 ILE A N 1
ATOM 1548 C CA . ILE A 1 199 ? -9.767 4.980 2.538 1.00 97.94 199 ILE A CA 1
ATOM 1549 C C . ILE A 1 199 ? -9.178 6.261 1.943 1.00 97.94 199 ILE A C 1
ATOM 1551 O O . ILE A 1 199 ? -8.911 6.305 0.744 1.00 97.94 199 ILE A O 1
ATOM 1555 N N . LYS A 1 200 ? -8.957 7.285 2.775 1.00 97.62 200 LYS A N 1
ATOM 1556 C CA . LYS A 1 200 ? -8.340 8.543 2.352 1.00 97.62 200 LYS A CA 1
ATOM 1557 C C . LYS A 1 200 ? -6.929 8.316 1.815 1.00 97.62 200 LYS A C 1
ATOM 1559 O O . LYS A 1 200 ? -6.642 8.761 0.720 1.00 97.62 200 LYS A O 1
ATOM 1564 N N . LEU A 1 201 ? -6.085 7.578 2.536 1.00 97.88 201 LEU A N 1
ATOM 1565 C CA . LEU A 1 201 ? -4.722 7.236 2.116 1.00 97.88 201 LEU A CA 1
ATOM 1566 C C . LEU A 1 201 ? -4.697 6.522 0.766 1.00 97.88 201 LEU A C 1
ATOM 1568 O O . LEU A 1 201 ? -3.886 6.865 -0.082 1.00 97.88 201 LEU A O 1
ATOM 1572 N N . LEU A 1 202 ? -5.574 5.538 0.560 1.00 98.06 202 LEU A N 1
ATOM 1573 C CA . LEU A 1 202 ? -5.664 4.801 -0.699 1.00 98.06 202 LEU A CA 1
ATOM 1574 C C . LEU A 1 202 ? -6.148 5.685 -1.856 1.00 98.06 202 LEU A C 1
ATOM 1576 O O . LEU A 1 202 ? -5.626 5.560 -2.960 1.00 98.06 202 LEU A O 1
ATOM 1580 N N . GLY A 1 203 ? -7.118 6.570 -1.607 1.00 97.50 203 GLY A N 1
ATOM 1581 C CA . GLY A 1 203 ? -7.578 7.545 -2.599 1.00 97.50 203 GLY A CA 1
ATOM 1582 C C . GLY A 1 203 ? -6.495 8.570 -2.940 1.00 97.50 203 GLY A C 1
ATOM 1583 O O . GLY A 1 203 ? -6.184 8.768 -4.108 1.00 97.50 203 GLY A O 1
ATOM 1584 N N . ASP A 1 204 ? -5.848 9.138 -1.923 1.00 97.19 204 ASP A N 1
ATOM 1585 C CA . ASP A 1 204 ? -4.732 10.068 -2.090 1.00 97.19 204 ASP A CA 1
ATOM 1586 C C . ASP A 1 204 ? -3.568 9.383 -2.842 1.00 97.19 204 ASP A C 1
ATOM 1588 O O . ASP A 1 204 ? -2.981 9.977 -3.737 1.00 97.19 204 ASP A O 1
ATOM 1592 N N . LEU A 1 205 ? -3.258 8.110 -2.549 1.00 97.31 205 LEU A N 1
ATOM 1593 C CA . LEU A 1 205 ? -2.252 7.315 -3.270 1.00 97.31 205 LEU A CA 1
ATOM 1594 C C . LEU A 1 205 ? -2.600 7.100 -4.747 1.00 97.31 205 LEU A C 1
ATOM 1596 O O . LEU A 1 205 ? -1.693 7.133 -5.578 1.00 97.31 205 LEU A O 1
ATOM 1600 N N . GLU A 1 206 ? -3.874 6.863 -5.073 1.00 95.88 206 GLU A N 1
ATOM 1601 C CA . GLU A 1 206 ? -4.359 6.774 -6.457 1.00 95.88 206 GLU A CA 1
ATOM 1602 C C . GLU A 1 206 ? -4.054 8.076 -7.209 1.00 95.88 206 GLU A C 1
ATOM 1604 O O . GLU A 1 206 ? -3.422 8.052 -8.271 1.00 95.88 206 GLU A O 1
ATOM 1609 N N . ASP A 1 207 ? -4.402 9.213 -6.605 1.00 94.44 207 ASP A N 1
ATOM 1610 C CA . ASP A 1 207 ? -4.142 10.531 -7.175 1.00 94.44 207 ASP A CA 1
ATOM 1611 C C . ASP A 1 207 ? -2.639 10.807 -7.287 1.00 94.44 207 ASP A C 1
ATOM 1613 O O . ASP A 1 207 ? -2.161 11.170 -8.364 1.00 94.44 207 ASP A O 1
ATOM 1617 N N . TYR A 1 208 ? -1.859 10.580 -6.230 1.00 95.25 208 TYR A N 1
ATOM 1618 C CA . TYR A 1 208 ? -0.414 10.812 -6.235 1.00 95.25 208 TYR A CA 1
ATOM 1619 C C . TYR A 1 208 ? 0.281 9.981 -7.308 1.00 95.25 208 TYR A C 1
ATOM 1621 O O . TYR A 1 208 ? 0.989 10.535 -8.149 1.00 95.25 208 TYR A O 1
ATOM 1629 N N . LEU A 1 209 ? 0.037 8.668 -7.331 1.00 94.69 209 LEU A N 1
ATOM 1630 C CA . LEU A 1 209 ? 0.661 7.749 -8.278 1.00 94.69 209 LEU A CA 1
ATOM 1631 C C . LEU A 1 209 ? 0.377 8.144 -9.732 1.00 94.69 209 LEU A C 1
ATOM 1633 O O . LEU A 1 209 ? 1.244 7.985 -10.592 1.00 94.69 209 LEU A O 1
ATOM 1637 N N . SER A 1 210 ? -0.814 8.676 -10.020 1.00 92.88 210 SER A N 1
ATOM 1638 C CA . SER A 1 210 ? -1.175 9.080 -11.381 1.00 92.88 210 SER A CA 1
ATOM 1639 C C . SER A 1 210 ? -0.259 10.184 -11.930 1.00 92.88 210 SER A C 1
ATOM 1641 O O . SER A 1 210 ? 0.101 10.124 -13.109 1.00 92.88 210 SER A O 1
ATOM 1643 N N . HIS A 1 211 ? 0.208 11.095 -11.070 1.00 91.31 211 HIS A N 1
ATOM 1644 C CA . HIS A 1 211 ? 1.006 12.266 -11.444 1.00 91.31 211 HIS A CA 1
ATOM 1645 C C . HIS A 1 211 ? 2.512 11.998 -11.558 1.00 91.31 211 HIS A C 1
ATOM 1647 O O . HIS A 1 211 ? 3.194 12.709 -12.289 1.00 91.31 211 HIS A O 1
ATOM 1653 N N . TYR A 1 212 ? 3.053 10.984 -10.878 1.00 90.75 212 TYR A N 1
ATOM 1654 C CA . TYR A 1 212 ? 4.469 10.632 -11.039 1.00 90.75 212 TYR A CA 1
ATOM 1655 C C . TYR A 1 212 ? 4.701 9.970 -12.399 1.00 90.75 212 TYR A C 1
ATOM 1657 O O . TYR A 1 212 ? 4.147 8.903 -12.667 1.00 90.75 212 TYR A O 1
ATOM 1665 N N . GLU A 1 213 ? 5.505 10.584 -13.272 1.00 84.25 213 GLU A N 1
ATOM 1666 C CA . GLU A 1 213 ? 5.803 10.035 -14.604 1.00 84.25 213 GLU A CA 1
ATOM 1667 C C . GLU A 1 213 ? 6.531 8.690 -14.516 1.00 84.25 213 GLU A C 1
ATOM 1669 O O . GLU A 1 213 ? 6.117 7.720 -15.156 1.00 84.25 213 GLU A O 1
ATOM 1674 N N . SER A 1 214 ? 7.562 8.622 -13.670 1.00 81.12 214 SER A N 1
ATOM 1675 C CA . SER A 1 214 ? 8.247 7.388 -13.302 1.00 81.12 214 SER A CA 1
ATOM 1676 C C . SER A 1 214 ? 8.228 7.201 -11.791 1.00 81.12 214 SER A C 1
ATOM 1678 O O . SER A 1 214 ? 8.413 8.146 -11.031 1.00 81.12 214 SER A O 1
ATOM 1680 N N . ILE A 1 215 ? 8.013 5.961 -11.358 1.00 87.31 215 ILE A N 1
ATOM 1681 C CA . ILE A 1 215 ? 8.063 5.563 -9.943 1.00 87.31 215 ILE A CA 1
ATOM 1682 C C . ILE A 1 215 ? 9.391 4.902 -9.557 1.00 87.31 215 ILE A C 1
ATOM 1684 O O . ILE A 1 215 ? 9.668 4.739 -8.370 1.00 87.31 215 ILE A O 1
ATOM 1688 N N . PHE A 1 216 ? 10.213 4.540 -10.546 1.00 86.12 216 PHE A N 1
ATOM 1689 C CA . PHE A 1 216 ? 11.529 3.942 -10.344 1.00 86.12 216 PHE A CA 1
ATOM 1690 C C . PHE A 1 216 ? 12.555 4.575 -11.279 1.00 86.12 216 PHE A C 1
ATOM 1692 O O . PHE A 1 216 ? 12.264 4.861 -12.441 1.00 86.12 216 PHE A O 1
ATOM 1699 N N . ASP A 1 217 ? 13.778 4.716 -10.783 1.00 81.69 217 ASP A N 1
ATOM 1700 C CA . ASP A 1 217 ? 14.930 5.018 -11.622 1.00 81.69 217 ASP A CA 1
ATOM 1701 C C . ASP A 1 217 ? 15.415 3.699 -12.233 1.00 81.69 217 ASP A C 1
ATOM 1703 O O . ASP A 1 217 ? 15.972 2.843 -11.538 1.00 81.69 217 ASP A O 1
ATOM 1707 N N . ASP A 1 218 ? 15.138 3.494 -13.522 1.00 82.44 218 ASP A N 1
ATOM 1708 C CA . ASP A 1 218 ? 15.550 2.297 -14.251 1.00 82.44 218 ASP A CA 1
ATOM 1709 C C . ASP A 1 218 ? 16.661 2.605 -15.266 1.00 82.44 218 ASP A C 1
ATOM 1711 O O . ASP A 1 218 ? 16.594 3.553 -16.050 1.00 82.44 218 ASP A O 1
ATOM 1715 N N . HIS A 1 219 ? 17.696 1.767 -15.266 1.00 83.62 219 HIS A N 1
ATOM 1716 C CA . HIS A 1 219 ? 18.782 1.770 -16.241 1.00 83.62 219 HIS A CA 1
ATOM 1717 C C . HIS A 1 219 ? 18.763 0.441 -16.997 1.00 83.62 219 HIS A C 1
ATOM 1719 O O . HIS A 1 219 ? 19.653 -0.398 -16.839 1.00 83.62 219 HIS A O 1
ATOM 1725 N N . ILE A 1 220 ? 17.690 0.235 -17.767 1.00 85.81 220 ILE A N 1
ATOM 1726 C CA . ILE A 1 220 ? 17.468 -0.970 -18.570 1.00 85.81 220 ILE A CA 1
ATOM 1727 C C . ILE A 1 220 ? 17.834 -0.676 -20.022 1.00 85.81 220 ILE A C 1
ATOM 1729 O O . ILE A 1 220 ? 17.092 -0.015 -20.754 1.00 85.81 220 ILE A O 1
ATOM 1733 N N . ASP A 1 221 ? 18.976 -1.200 -20.446 1.00 84.75 221 ASP A N 1
ATOM 1734 C CA . ASP A 1 221 ? 19.462 -1.118 -21.816 1.00 84.75 221 ASP A CA 1
ATOM 1735 C C . ASP A 1 221 ? 20.134 -2.433 -22.257 1.00 84.75 221 ASP A C 1
ATOM 1737 O O . ASP A 1 221 ? 20.094 -3.454 -21.575 1.00 84.75 221 ASP A O 1
ATOM 1741 N N . GLU A 1 222 ? 20.725 -2.445 -23.453 1.00 81.81 222 GLU A N 1
ATOM 1742 C CA . GLU A 1 222 ? 21.370 -3.642 -24.015 1.00 81.81 222 GLU A CA 1
ATOM 1743 C C . GLU A 1 222 ? 22.637 -4.086 -23.263 1.00 81.81 222 GLU A C 1
ATOM 1745 O O . GLU A 1 222 ? 23.162 -5.173 -23.519 1.00 81.81 222 GLU A O 1
ATOM 1750 N N . ARG A 1 223 ? 23.164 -3.236 -22.381 1.00 82.00 223 ARG A N 1
ATOM 1751 C CA . ARG A 1 223 ? 24.422 -3.430 -21.656 1.00 82.00 223 ARG A CA 1
ATOM 1752 C C . ARG A 1 223 ? 24.192 -3.700 -20.180 1.00 82.00 223 ARG A C 1
ATOM 1754 O O . ARG A 1 223 ? 25.067 -4.291 -19.553 1.00 82.00 223 ARG A O 1
ATOM 1761 N N . ASN A 1 224 ? 23.068 -3.252 -19.633 1.00 83.19 224 ASN A N 1
ATOM 1762 C CA . ASN A 1 224 ? 22.798 -3.313 -18.214 1.00 83.19 224 ASN A CA 1
ATOM 1763 C C . ASN A 1 224 ? 21.300 -3.465 -17.931 1.00 83.19 224 ASN A C 1
ATOM 1765 O O . ASN A 1 224 ? 20.462 -2.804 -18.539 1.00 83.19 224 ASN A O 1
ATOM 1769 N N . VAL A 1 225 ? 20.977 -4.316 -16.961 1.00 85.00 225 VAL A N 1
ATOM 1770 C CA . VAL A 1 225 ? 19.625 -4.464 -16.420 1.00 85.00 225 VAL A CA 1
ATOM 1771 C C . VAL A 1 225 ? 19.713 -4.104 -14.947 1.00 85.00 225 VAL A C 1
ATOM 1773 O O . VAL A 1 225 ? 19.936 -4.968 -14.103 1.00 85.00 225 VAL A O 1
ATOM 1776 N N . LYS A 1 226 ? 19.607 -2.808 -14.639 1.00 85.88 226 LYS A N 1
ATOM 1777 C CA . LYS A 1 226 ? 19.589 -2.331 -13.252 1.00 85.88 226 LYS A CA 1
ATOM 1778 C C . LYS A 1 226 ? 18.333 -1.528 -12.971 1.00 85.88 226 LYS A C 1
ATOM 1780 O O . LYS A 1 226 ? 18.037 -0.552 -13.654 1.00 85.88 226 LYS A O 1
ATOM 1785 N N . ILE A 1 227 ? 17.637 -1.947 -11.925 1.00 86.50 227 ILE A N 1
ATOM 1786 C CA . ILE A 1 227 ? 16.625 -1.172 -11.218 1.00 86.50 227 ILE A CA 1
ATOM 1787 C C . ILE A 1 227 ? 17.054 -1.176 -9.757 1.00 86.50 227 ILE A C 1
ATOM 1789 O O . ILE A 1 227 ? 17.663 -2.142 -9.290 1.00 86.50 227 ILE A O 1
ATOM 1793 N N . ASP A 1 228 ? 16.755 -0.103 -9.040 1.00 87.50 228 ASP A N 1
ATOM 1794 C CA . ASP A 1 228 ? 16.940 -0.066 -7.598 1.00 87.50 228 ASP A CA 1
ATOM 1795 C C . ASP A 1 228 ? 16.046 -1.124 -6.914 1.00 87.50 228 ASP A C 1
ATOM 1797 O O . ASP A 1 228 ? 14.852 -0.925 -6.672 1.00 87.50 228 ASP A O 1
ATOM 1801 N N . ASN A 1 229 ? 16.646 -2.281 -6.619 1.00 85.00 229 ASN A N 1
ATOM 1802 C CA . ASN A 1 229 ? 15.983 -3.404 -5.960 1.00 85.00 229 ASN A CA 1
ATOM 1803 C C . ASN A 1 229 ? 15.490 -3.043 -4.553 1.00 85.00 229 ASN A C 1
ATOM 1805 O O . ASN A 1 229 ? 14.530 -3.651 -4.082 1.00 85.00 229 ASN A O 1
ATOM 1809 N N . VAL A 1 230 ? 16.111 -2.064 -3.886 1.00 87.31 230 VAL A N 1
ATOM 1810 C CA . VAL A 1 230 ? 15.677 -1.596 -2.565 1.00 87.31 230 VAL A CA 1
ATOM 1811 C C . VAL A 1 230 ? 14.387 -0.799 -2.708 1.00 87.31 230 VAL A C 1
ATOM 1813 O O . VAL A 1 230 ? 13.427 -1.079 -1.991 1.00 87.31 230 VAL A O 1
ATOM 1816 N N . LYS A 1 231 ? 14.309 0.120 -3.681 1.00 89.25 231 LYS A N 1
ATOM 1817 C CA . LYS A 1 231 ? 13.064 0.849 -3.986 1.00 89.25 231 LYS A CA 1
ATOM 1818 C C . LYS A 1 231 ? 11.944 -0.092 -4.432 1.00 89.25 231 LYS A C 1
ATOM 1820 O O . LYS A 1 231 ? 10.809 0.087 -3.995 1.00 89.25 231 LYS A O 1
ATOM 1825 N N . LEU A 1 232 ? 12.244 -1.106 -5.251 1.00 91.31 232 LEU A N 1
ATOM 1826 C CA . LEU A 1 232 ? 11.261 -2.124 -5.650 1.00 91.31 232 LEU A CA 1
ATOM 1827 C C . LEU A 1 232 ? 10.746 -2.926 -4.450 1.00 91.31 232 LEU A C 1
ATOM 1829 O O . LEU A 1 232 ? 9.534 -3.034 -4.257 1.00 91.31 232 LEU A O 1
ATOM 1833 N N . LEU A 1 233 ? 11.653 -3.461 -3.626 1.00 92.12 233 LEU A N 1
ATOM 1834 C CA . LEU A 1 233 ? 11.298 -4.192 -2.411 1.00 92.12 233 LEU A CA 1
ATOM 1835 C C . LEU A 1 233 ? 10.420 -3.327 -1.501 1.00 92.12 233 LEU A C 1
ATOM 1837 O O . LEU A 1 233 ? 9.371 -3.777 -1.041 1.00 92.12 233 LEU A O 1
ATOM 1841 N N . TYR A 1 234 ? 10.825 -2.079 -1.274 1.00 93.19 234 TYR A N 1
ATOM 1842 C CA . TYR A 1 234 ? 10.092 -1.131 -0.446 1.00 93.19 234 TYR A CA 1
ATOM 1843 C C . TYR A 1 234 ? 8.680 -0.861 -0.984 1.00 93.19 234 TYR A C 1
ATOM 1845 O O . TYR A 1 234 ? 7.701 -0.949 -0.247 1.00 93.19 234 TYR A O 1
ATOM 1853 N N . PHE A 1 235 ? 8.557 -0.619 -2.288 1.00 95.81 235 PHE A N 1
ATOM 1854 C CA . PHE A 1 235 ? 7.277 -0.386 -2.950 1.00 95.81 235 PHE A CA 1
ATOM 1855 C C . PHE A 1 235 ? 6.299 -1.553 -2.753 1.00 95.81 235 PHE A C 1
ATOM 1857 O O . PHE A 1 235 ? 5.172 -1.353 -2.300 1.00 95.81 235 PHE A O 1
ATOM 1864 N N . PHE A 1 236 ? 6.718 -2.786 -3.054 1.00 96.38 236 PHE A N 1
ATOM 1865 C CA . PHE A 1 236 ? 5.822 -3.942 -2.946 1.00 96.38 236 PHE A CA 1
ATOM 1866 C C . PHE A 1 236 ? 5.504 -4.303 -1.492 1.00 96.38 236 PHE A C 1
ATOM 1868 O O . PHE A 1 236 ? 4.361 -4.637 -1.175 1.00 96.38 236 PHE A O 1
ATOM 1875 N N . THR A 1 237 ? 6.476 -4.177 -0.585 1.00 95.75 237 THR A N 1
ATOM 1876 C CA . THR A 1 237 ? 6.244 -4.421 0.848 1.00 95.75 237 THR A CA 1
ATOM 1877 C C . THR A 1 237 ? 5.307 -3.385 1.470 1.00 95.75 237 THR A C 1
ATOM 1879 O O . THR A 1 237 ? 4.470 -3.756 2.295 1.00 95.75 237 THR A O 1
ATOM 1882 N N . PHE A 1 238 ? 5.361 -2.122 1.035 1.00 97.75 238 PHE A N 1
ATOM 1883 C CA . PHE A 1 238 ? 4.410 -1.085 1.439 1.00 97.75 238 PHE A CA 1
ATOM 1884 C C . PHE A 1 238 ? 2.963 -1.456 1.076 1.00 97.75 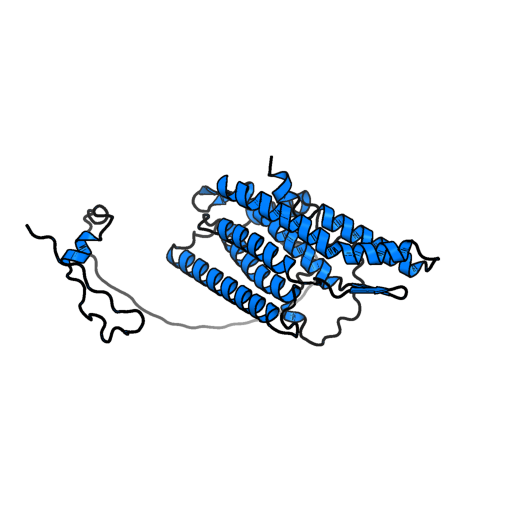238 PHE A C 1
ATOM 1886 O O . PHE A 1 238 ? 2.078 -1.419 1.934 1.00 97.75 238 PHE A O 1
ATOM 1893 N N . PHE A 1 239 ? 2.708 -1.873 -0.168 1.00 97.81 239 PHE A N 1
ATOM 1894 C CA . PHE A 1 239 ? 1.354 -2.250 -0.587 1.00 97.81 239 PHE A CA 1
ATOM 1895 C C . PHE A 1 239 ? 0.875 -3.553 0.055 1.00 97.81 239 PHE A C 1
ATOM 1897 O O . PHE A 1 239 ? -0.270 -3.612 0.503 1.00 97.81 239 PHE A O 1
ATOM 1904 N N . GLN A 1 240 ? 1.747 -4.561 0.190 1.00 97.19 240 GLN A N 1
ATOM 1905 C CA . GLN A 1 240 ? 1.419 -5.781 0.933 1.00 97.19 240 GLN A CA 1
ATOM 1906 C C . GLN A 1 240 ? 1.035 -5.462 2.382 1.00 97.19 240 GLN A C 1
ATOM 1908 O O . GLN A 1 240 ? 0.085 -6.024 2.917 1.00 97.19 240 GLN A O 1
ATOM 1913 N N . LYS A 1 241 ? 1.743 -4.543 3.034 1.00 97.62 241 LYS A N 1
ATOM 1914 C CA . LYS A 1 241 ? 1.434 -4.138 4.405 1.00 97.62 241 LYS A CA 1
ATOM 1915 C C . LYS A 1 241 ? 0.028 -3.559 4.529 1.00 97.62 241 LYS A C 1
ATOM 1917 O O . LYS A 1 241 ? -0.703 -3.972 5.425 1.00 97.62 241 LYS A O 1
ATOM 1922 N N . ILE A 1 242 ? -0.360 -2.655 3.628 1.00 98.00 242 ILE A N 1
ATOM 1923 C CA . ILE A 1 242 ? -1.723 -2.109 3.605 1.00 98.00 242 ILE A CA 1
ATOM 1924 C C . ILE A 1 242 ? -2.743 -3.225 3.354 1.00 98.00 242 ILE A C 1
ATOM 1926 O O . ILE A 1 242 ? -3.743 -3.292 4.066 1.00 98.00 242 ILE A O 1
ATOM 1930 N N . ASP A 1 243 ? -2.473 -4.117 2.397 1.00 98.00 243 ASP A N 1
ATOM 1931 C CA . ASP A 1 243 ? -3.350 -5.241 2.054 1.00 98.00 243 ASP A CA 1
ATOM 1932 C C . ASP A 1 243 ? -3.624 -6.153 3.258 1.00 98.00 243 ASP A C 1
ATOM 1934 O O . ASP A 1 243 ? -4.775 -6.414 3.614 1.00 98.00 243 ASP A O 1
ATOM 1938 N N . LEU A 1 244 ? -2.566 -6.564 3.959 1.00 98.06 244 LEU A N 1
ATOM 1939 C CA . LEU A 1 244 ? -2.665 -7.413 5.143 1.00 98.06 244 LEU A CA 1
ATOM 1940 C C . LEU A 1 244 ? -3.391 -6.707 6.298 1.00 98.06 244 LEU A C 1
ATOM 1942 O O . LEU A 1 244 ? -4.284 -7.285 6.920 1.00 98.06 244 LEU A O 1
ATOM 1946 N N . GLN A 1 245 ? -3.029 -5.454 6.587 1.00 97.44 245 GLN A N 1
ATOM 1947 C CA . GLN A 1 245 ? -3.613 -4.689 7.692 1.00 97.44 245 GLN A CA 1
ATOM 1948 C C . GLN A 1 245 ? -5.101 -4.421 7.472 1.00 97.44 245 GLN A C 1
ATOM 1950 O O . GLN A 1 245 ? -5.906 -4.643 8.378 1.00 97.44 245 GLN A O 1
ATOM 1955 N N . LEU A 1 246 ? -5.487 -3.987 6.270 1.00 97.12 246 LEU A N 1
ATOM 1956 C CA . LEU A 1 246 ? -6.893 -3.794 5.934 1.00 97.12 246 LEU A CA 1
ATOM 1957 C C . LEU A 1 246 ? -7.651 -5.113 5.930 1.00 97.12 246 LEU A C 1
ATOM 1959 O O . LEU A 1 246 ? -8.758 -5.143 6.454 1.00 97.12 246 LEU A O 1
ATOM 1963 N N . SER A 1 247 ? -7.058 -6.207 5.449 1.00 97.25 247 SER A N 1
ATOM 1964 C CA . SER A 1 247 ? -7.682 -7.532 5.518 1.00 97.25 247 SER A CA 1
ATOM 1965 C C . SER A 1 247 ? -8.046 -7.927 6.954 1.00 97.25 247 SER A C 1
ATOM 1967 O O . SER A 1 247 ? -9.150 -8.412 7.192 1.00 97.25 247 SER A O 1
ATOM 1969 N N . VAL A 1 248 ? -7.187 -7.630 7.942 1.00 96.44 248 VAL A N 1
ATOM 1970 C CA . VAL A 1 248 ? -7.504 -7.869 9.365 1.00 96.44 248 VAL A CA 1
ATOM 1971 C C . VAL A 1 248 ? -8.705 -7.037 9.819 1.00 96.44 248 VAL A C 1
ATOM 1973 O O . VAL A 1 248 ? -9.552 -7.524 10.568 1.00 96.44 248 VAL A O 1
ATOM 1976 N N . VAL A 1 249 ? -8.798 -5.782 9.378 1.00 95.88 249 VAL A N 1
ATOM 1977 C CA . VAL A 1 249 ? -9.899 -4.883 9.754 1.00 95.88 249 VAL A CA 1
ATOM 1978 C C . VAL A 1 249 ? -11.205 -5.245 9.037 1.00 95.88 249 VAL A C 1
ATOM 1980 O O . VAL A 1 249 ? -12.279 -5.082 9.618 1.00 95.88 249 VAL A O 1
ATOM 1983 N N . ILE A 1 250 ? -11.131 -5.755 7.807 1.00 96.00 250 ILE A N 1
ATOM 1984 C CA . ILE A 1 250 ? -12.280 -6.248 7.037 1.00 96.00 250 ILE A CA 1
ATOM 1985 C C . ILE A 1 250 ? -12.852 -7.510 7.693 1.00 96.00 250 ILE A C 1
ATOM 1987 O O . ILE A 1 250 ? -14.053 -7.561 7.961 1.00 96.00 250 ILE A O 1
ATOM 1991 N N . ASP A 1 251 ? -11.995 -8.480 8.021 1.00 95.00 251 ASP A N 1
ATOM 1992 C CA . ASP A 1 251 ? -12.402 -9.720 8.699 1.00 95.00 251 ASP A CA 1
ATOM 1993 C C . ASP A 1 251 ? -12.897 -9.450 10.125 1.00 95.00 251 ASP A C 1
ATOM 1995 O O . ASP A 1 251 ? -13.790 -10.124 10.644 1.00 95.00 251 ASP A O 1
ATOM 1999 N N . GLY A 1 252 ? -12.333 -8.418 10.746 1.00 94.38 252 GLY A N 1
ATOM 2000 C CA . GLY A 1 252 ? -12.705 -7.937 12.058 1.00 94.38 252 GLY A CA 1
ATOM 2001 C C . GLY A 1 252 ? -11.888 -8.536 13.199 1.00 94.38 252 GLY A C 1
ATOM 2002 O O . GLY A 1 252 ? -11.136 -9.512 13.081 1.00 94.38 252 GLY A O 1
ATOM 2003 N N . TYR A 1 253 ? -12.037 -7.903 14.355 1.00 94.69 253 TYR A N 1
ATOM 2004 C CA . TYR A 1 253 ? -11.362 -8.258 15.592 1.00 94.69 253 TYR A CA 1
ATOM 2005 C C . TYR A 1 253 ? -12.210 -7.901 16.810 1.00 94.69 253 TYR A C 1
ATOM 2007 O O . TYR A 1 253 ? -13.199 -7.181 16.712 1.00 94.69 253 TYR A O 1
ATOM 2015 N N . VAL A 1 254 ? -11.819 -8.400 17.980 1.00 93.19 254 VAL A N 1
ATOM 2016 C CA . VAL A 1 254 ? -12.442 -8.029 19.256 1.00 93.19 254 VAL A CA 1
ATOM 2017 C C . VAL A 1 254 ? -11.614 -6.917 19.896 1.00 93.19 254 VAL A C 1
ATOM 2019 O O . VAL A 1 254 ? -10.414 -7.092 20.115 1.00 93.19 254 VAL A O 1
ATOM 2022 N N . ALA A 1 255 ? -12.236 -5.767 20.157 1.00 91.75 255 ALA A N 1
ATOM 2023 C CA . ALA A 1 255 ? -11.582 -4.645 20.827 1.00 91.75 255 ALA A CA 1
ATOM 2024 C C . ALA A 1 255 ? -11.379 -4.906 22.327 1.00 91.75 255 ALA A C 1
ATOM 2026 O O . ALA A 1 255 ? -11.945 -5.837 22.899 1.00 91.75 255 ALA A O 1
ATOM 2027 N N . SER A 1 256 ? -10.621 -4.034 22.990 1.00 87.56 256 SER A N 1
ATOM 2028 C CA . SER A 1 256 ? -10.387 -4.061 24.438 1.00 87.56 256 SER A CA 1
ATOM 2029 C C . SER A 1 256 ? -11.670 -3.936 25.263 1.00 87.56 256 SER A C 1
ATOM 2031 O O . SER A 1 256 ? -11.735 -4.441 26.380 1.00 87.56 256 SER A O 1
ATOM 2033 N N . SER A 1 257 ? -12.720 -3.338 24.694 1.00 85.81 257 SER A N 1
ATOM 2034 C CA . SER A 1 257 ? -14.066 -3.292 25.275 1.00 85.81 257 SER A CA 1
ATOM 2035 C C . SER A 1 257 ? -14.841 -4.613 25.172 1.00 85.81 257 SER A C 1
ATOM 2037 O O . SER A 1 257 ? -15.966 -4.702 25.660 1.00 85.81 257 SER A O 1
ATOM 2039 N N . GLY A 1 258 ? -14.288 -5.628 24.501 1.00 87.38 258 GLY A N 1
ATOM 2040 C CA . GLY A 1 258 ? -14.958 -6.893 24.197 1.00 87.38 258 GLY A CA 1
ATOM 2041 C C . GLY A 1 258 ? -15.932 -6.817 23.017 1.00 87.38 258 GLY A C 1
ATOM 2042 O O . GLY A 1 258 ? -16.508 -7.835 22.634 1.00 87.38 258 GLY A O 1
ATOM 2043 N N . LYS A 1 259 ? -16.122 -5.638 22.411 1.00 90.25 259 LYS A N 1
ATOM 2044 C CA . LYS A 1 259 ? -17.014 -5.473 21.257 1.00 90.25 259 LYS A CA 1
ATOM 2045 C C . LYS A 1 259 ? -16.318 -5.901 19.962 1.00 90.25 259 LYS A C 1
ATOM 2047 O O . LYS A 1 259 ? -15.165 -5.515 19.746 1.00 90.25 259 LYS A O 1
ATOM 2052 N N . PRO A 1 260 ? -17.004 -6.635 19.067 1.00 94.12 260 PRO A N 1
ATOM 2053 C CA . PRO A 1 260 ? -16.480 -6.897 17.736 1.00 94.12 260 PRO A CA 1
ATOM 2054 C C . PRO A 1 260 ? -16.392 -5.588 16.943 1.00 94.12 260 PRO A C 1
ATOM 2056 O O . PRO A 1 260 ? -17.335 -4.797 16.916 1.00 94.12 260 PRO A O 1
ATOM 2059 N N . GLN A 1 261 ? -15.253 -5.372 16.300 1.00 95.50 261 GLN A N 1
ATOM 2060 C CA . GLN A 1 261 ? -14.951 -4.250 15.423 1.00 95.50 261 GLN A CA 1
ATOM 2061 C C . GLN A 1 261 ? -14.611 -4.794 14.041 1.00 95.50 261 GLN A C 1
ATOM 2063 O O . GLN A 1 261 ? -13.855 -5.756 13.923 1.00 95.50 261 GLN A O 1
ATOM 2068 N N . LYS A 1 262 ? -15.164 -4.182 12.997 1.00 95.69 262 LYS A N 1
ATOM 2069 C CA . LYS A 1 262 ? -14.846 -4.501 11.603 1.00 95.69 262 LYS A CA 1
ATOM 2070 C C . LYS A 1 262 ? -15.178 -3.326 10.696 1.00 95.69 262 LYS A C 1
ATOM 2072 O O . LYS A 1 262 ? -15.989 -2.477 11.074 1.00 95.69 262 LYS A O 1
ATOM 2077 N N . ALA A 1 263 ? -14.604 -3.308 9.497 1.00 94.81 263 ALA A N 1
ATOM 2078 C CA . ALA A 1 263 ? -15.032 -2.385 8.454 1.00 94.81 263 ALA A CA 1
ATOM 2079 C C . ALA A 1 263 ? -16.528 -2.586 8.148 1.00 94.81 263 ALA A C 1
ATOM 2081 O O . ALA A 1 263 ? -17.014 -3.713 8.011 1.00 94.81 263 ALA A O 1
ATOM 2082 N N . ASN A 1 264 ? -17.279 -1.489 8.066 1.00 93.81 264 ASN A N 1
ATOM 2083 C CA . ASN A 1 264 ? -18.700 -1.544 7.734 1.00 93.81 264 ASN A CA 1
ATOM 2084 C C . ASN A 1 264 ? -18.915 -1.690 6.214 1.00 93.81 264 ASN A C 1
ATOM 2086 O O . ASN A 1 264 ? -18.015 -1.439 5.413 1.00 93.81 264 ASN A O 1
ATOM 2090 N N . SER A 1 265 ? -20.126 -2.070 5.796 1.00 93.75 265 SER A N 1
ATOM 2091 C CA . SER A 1 265 ? -20.439 -2.287 4.375 1.00 93.75 265 SER A CA 1
ATOM 2092 C C . SER A 1 265 ? -20.188 -1.049 3.508 1.00 93.75 265 SER A C 1
ATOM 2094 O O . SER A 1 265 ? -19.687 -1.172 2.395 1.00 93.75 265 SER A O 1
ATOM 2096 N N . THR A 1 266 ? -20.472 0.151 4.021 1.00 95.50 266 THR A N 1
ATOM 2097 C CA . THR A 1 266 ? -20.225 1.413 3.307 1.00 95.50 266 THR A CA 1
ATOM 2098 C C . THR A 1 266 ? -18.732 1.646 3.064 1.00 95.50 266 THR A C 1
ATOM 2100 O O . THR A 1 266 ? -18.341 2.088 1.986 1.00 95.50 266 THR A O 1
ATOM 2103 N N . GLN A 1 267 ? -17.888 1.324 4.043 1.00 96.12 267 GLN A N 1
ATOM 2104 C CA . GLN A 1 267 ? -16.434 1.400 3.929 1.00 96.12 267 GLN A CA 1
ATOM 2105 C C . GLN A 1 267 ? -15.920 0.396 2.897 1.00 96.12 267 GLN A C 1
ATOM 2107 O O . GLN A 1 267 ? -15.130 0.776 2.040 1.00 96.12 267 GLN A O 1
ATOM 2112 N N . LEU A 1 268 ? -16.423 -0.842 2.901 1.00 95.50 268 LEU A N 1
ATOM 2113 C CA . LEU A 1 268 ? -16.045 -1.857 1.907 1.00 95.50 268 LEU A CA 1
ATOM 2114 C C . LEU A 1 268 ? -16.376 -1.420 0.474 1.00 95.50 268 LEU A C 1
ATOM 2116 O O . LEU A 1 268 ? -15.519 -1.501 -0.404 1.00 95.50 268 LEU A O 1
ATOM 2120 N N . ILE A 1 269 ? -17.575 -0.867 0.256 1.00 95.50 269 ILE A N 1
ATOM 2121 C CA . ILE A 1 269 ? -18.012 -0.342 -1.050 1.00 95.50 269 ILE A CA 1
ATOM 2122 C C . ILE A 1 269 ? -17.106 0.801 -1.540 1.00 95.50 269 ILE A C 1
ATOM 2124 O O . ILE A 1 269 ? -17.011 1.030 -2.743 1.00 95.50 269 ILE A O 1
ATOM 2128 N N . ARG A 1 270 ? -16.416 1.511 -0.638 1.00 96.50 270 ARG A N 1
ATOM 2129 C CA . ARG A 1 270 ? -15.434 2.550 -0.993 1.00 96.50 270 ARG A CA 1
ATOM 2130 C C . ARG A 1 270 ? -14.034 1.977 -1.215 1.00 96.50 270 ARG A C 1
ATOM 2132 O O . ARG A 1 270 ? -13.388 2.359 -2.186 1.00 96.50 270 ARG A O 1
ATOM 2139 N N . ILE A 1 271 ? -13.580 1.063 -0.357 1.00 97.00 271 ILE A N 1
ATOM 2140 C CA . ILE A 1 271 ? -12.241 0.457 -0.431 1.00 97.00 271 ILE A CA 1
ATOM 2141 C C . ILE A 1 271 ? -12.075 -0.328 -1.735 1.00 97.00 271 ILE A C 1
ATOM 2143 O O . ILE A 1 271 ? -11.105 -0.103 -2.455 1.00 97.00 271 ILE A O 1
ATOM 2147 N N . ILE A 1 272 ? -13.021 -1.215 -2.063 1.00 95.75 272 ILE A N 1
ATOM 2148 C CA . ILE A 1 272 ? -12.874 -2.163 -3.179 1.00 95.75 272 ILE A CA 1
ATOM 2149 C C . ILE A 1 272 ? -12.643 -1.444 -4.524 1.00 95.75 272 ILE A C 1
ATOM 2151 O O . ILE A 1 272 ? -11.677 -1.786 -5.214 1.00 95.75 272 ILE A O 1
ATOM 2155 N N . PRO A 1 273 ? -13.438 -0.424 -4.917 1.00 96.69 273 PRO A N 1
ATOM 2156 C CA . PRO A 1 273 ? -13.197 0.295 -6.165 1.00 96.69 273 PRO A CA 1
ATOM 2157 C C . PRO 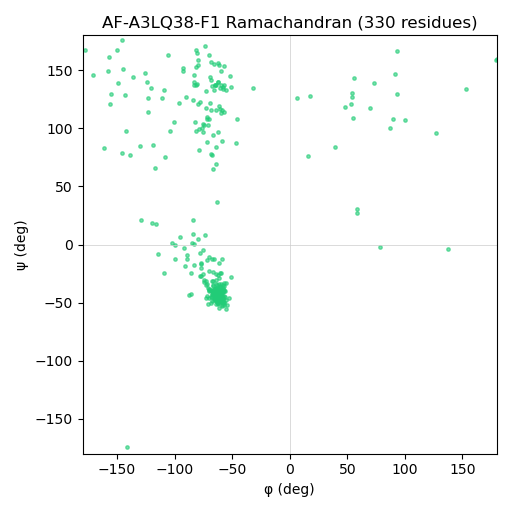A 1 273 ? -11.879 1.072 -6.178 1.00 96.69 273 PRO A C 1
ATOM 2159 O O . PRO A 1 273 ? -11.213 1.081 -7.209 1.00 96.69 273 PRO A O 1
ATOM 2162 N N . ILE A 1 274 ? -11.499 1.711 -5.063 1.00 97.69 274 ILE A N 1
ATOM 2163 C CA . ILE A 1 274 ? -10.234 2.462 -4.967 1.00 97.69 274 ILE A CA 1
ATOM 2164 C C . ILE A 1 274 ? -9.055 1.510 -5.161 1.00 97.69 274 ILE A C 1
ATOM 2166 O O . ILE A 1 274 ? -8.214 1.730 -6.025 1.00 97.69 274 ILE A O 1
ATOM 2170 N N . VAL A 1 275 ? -9.035 0.401 -4.422 1.00 97.50 275 VAL A N 1
ATOM 2171 C CA . VAL A 1 275 ? -7.977 -0.613 -4.504 1.00 97.50 275 VAL A CA 1
ATOM 2172 C C . VAL A 1 275 ? -7.901 -1.238 -5.897 1.00 97.50 275 VAL A C 1
ATOM 2174 O O . VAL A 1 275 ? -6.809 -1.415 -6.435 1.00 97.50 275 VAL A O 1
ATOM 2177 N N . SER A 1 276 ? -9.048 -1.512 -6.523 1.00 96.75 276 SER A N 1
ATOM 2178 C CA . SER A 1 276 ? -9.097 -2.040 -7.891 1.00 96.75 276 SER A CA 1
ATOM 2179 C C . SER A 1 276 ? -8.464 -1.075 -8.898 1.00 96.75 276 SER A C 1
ATOM 2181 O O . SER A 1 276 ? -7.652 -1.494 -9.724 1.00 96.75 276 SER A O 1
ATOM 2183 N N . ARG A 1 277 ? -8.793 0.223 -8.825 1.00 97.50 277 ARG A N 1
ATOM 2184 C CA . ARG A 1 277 ? -8.203 1.241 -9.709 1.00 97.50 277 ARG A CA 1
ATOM 2185 C C . ARG A 1 277 ? -6.723 1.453 -9.422 1.00 97.50 277 ARG A C 1
ATOM 2187 O O . ARG A 1 277 ? -5.930 1.481 -10.360 1.00 97.50 277 ARG A O 1
ATOM 2194 N N . LEU A 1 278 ? -6.340 1.508 -8.149 1.00 97.44 278 LEU A N 1
ATOM 2195 C CA . LEU A 1 278 ? -4.950 1.639 -7.731 1.00 97.44 278 LEU A CA 1
ATOM 2196 C C . LEU A 1 278 ? -4.101 0.460 -8.230 1.00 97.44 278 LEU A C 1
ATOM 2198 O O . LEU A 1 278 ? -3.018 0.680 -8.763 1.00 97.44 278 LEU A O 1
ATOM 2202 N N . ARG A 1 279 ? -4.610 -0.779 -8.163 1.00 97.12 279 ARG A N 1
ATOM 2203 C CA . ARG A 1 279 ? -3.945 -1.960 -8.742 1.00 97.12 279 ARG A CA 1
ATOM 2204 C C . ARG A 1 279 ? -3.692 -1.784 -10.239 1.00 97.12 279 ARG A C 1
ATOM 2206 O O . ARG A 1 279 ? -2.569 -1.982 -10.694 1.00 97.12 279 ARG A O 1
ATOM 2213 N N . VAL A 1 280 ? -4.716 -1.396 -11.001 1.00 96.81 280 VAL A N 1
ATOM 2214 C CA . VAL A 1 280 ? -4.596 -1.163 -12.452 1.00 96.81 280 VAL A CA 1
ATOM 2215 C C . VAL A 1 280 ? -3.587 -0.052 -12.748 1.00 96.81 280 VAL A C 1
ATOM 2217 O O . VAL A 1 280 ? -2.767 -0.189 -13.656 1.00 96.81 280 VAL A O 1
ATOM 2220 N N . LEU A 1 281 ? -3.600 1.022 -11.958 1.00 96.88 281 LEU A N 1
ATOM 2221 C CA . LEU A 1 281 ? -2.674 2.138 -12.103 1.00 96.88 281 LEU A CA 1
ATOM 2222 C C . LEU A 1 281 ? -1.222 1.720 -11.829 1.00 96.88 281 LEU A C 1
ATOM 2224 O O . LEU A 1 281 ? -0.343 2.050 -12.621 1.00 96.88 281 LEU A O 1
ATOM 2228 N N . ILE A 1 282 ? -0.968 0.940 -10.772 1.00 96.38 282 ILE A N 1
ATOM 2229 C CA . ILE A 1 282 ? 0.363 0.382 -10.481 1.00 96.38 282 ILE A CA 1
ATOM 2230 C C . ILE A 1 282 ? 0.860 -0.463 -11.658 1.00 96.38 282 ILE A C 1
ATOM 2232 O O . ILE A 1 282 ? 1.986 -0.275 -12.120 1.00 96.38 282 ILE A O 1
ATOM 2236 N N . VAL A 1 283 ? 0.014 -1.351 -12.191 1.00 95.69 283 VAL A N 1
ATOM 2237 C CA . VAL A 1 283 ? 0.358 -2.168 -13.365 1.00 95.69 283 VAL A CA 1
ATOM 2238 C C . VAL A 1 283 ? 0.706 -1.286 -14.562 1.00 95.69 283 VAL A C 1
ATOM 2240 O O . VAL A 1 283 ? 1.726 -1.507 -15.210 1.00 95.69 283 VAL A O 1
ATOM 2243 N N . SER A 1 284 ? -0.082 -0.238 -14.813 1.00 95.19 284 SER A N 1
ATOM 2244 C CA . SER A 1 284 ? 0.192 0.720 -15.887 1.00 95.19 284 SER A CA 1
ATOM 2245 C C . SER A 1 284 ? 1.532 1.440 -15.718 1.00 95.19 284 SER A C 1
ATOM 2247 O O . SER A 1 284 ? 2.188 1.715 -16.721 1.00 95.19 284 SER A O 1
ATOM 2249 N N . LYS A 1 285 ? 1.946 1.765 -14.488 1.00 93.25 285 LYS A N 1
ATOM 2250 C CA . LYS A 1 285 ? 3.229 2.436 -14.213 1.00 93.25 285 LYS A CA 1
ATOM 2251 C C . LYS A 1 285 ? 4.427 1.491 -14.347 1.00 93.25 285 LYS A C 1
ATOM 2253 O O . LYS A 1 285 ? 5.521 1.942 -14.668 1.00 93.25 285 LYS A O 1
ATOM 2258 N N . LEU A 1 286 ? 4.222 0.187 -14.161 1.00 93.19 286 LEU A N 1
ATOM 2259 C CA . LEU A 1 286 ? 5.241 -0.849 -14.370 1.00 93.19 286 LEU A CA 1
ATOM 2260 C C . LEU A 1 286 ? 5.370 -1.291 -15.838 1.00 93.19 286 LEU A C 1
ATOM 2262 O O . LEU A 1 286 ? 6.385 -1.874 -16.224 1.00 93.19 286 LEU A O 1
ATOM 2266 N N . GLU A 1 287 ? 4.374 -1.010 -16.676 1.00 93.38 287 GLU A N 1
ATOM 2267 C CA . GLU A 1 287 ? 4.343 -1.462 -18.069 1.00 93.38 287 GLU A CA 1
ATOM 2268 C C . GLU A 1 287 ? 5.541 -0.985 -18.922 1.00 93.38 287 GLU A C 1
ATOM 2270 O O . GLU A 1 287 ? 6.111 -1.807 -19.645 1.00 93.38 287 GLU A O 1
ATOM 2275 N N . PRO A 1 288 ? 6.030 0.271 -18.823 1.00 92.62 288 PRO A N 1
ATOM 2276 C CA . PRO A 1 288 ? 7.223 0.700 -19.556 1.00 92.62 288 PRO A CA 1
ATOM 2277 C C . PRO A 1 288 ? 8.461 -0.153 -19.248 1.00 92.62 288 PRO A C 1
ATOM 2279 O O . PRO A 1 288 ? 9.222 -0.484 -20.160 1.00 92.62 288 PRO A O 1
ATOM 2282 N N . ILE A 1 289 ? 8.640 -0.553 -17.985 1.00 92.81 289 ILE A N 1
ATOM 2283 C CA . ILE A 1 289 ? 9.729 -1.437 -17.549 1.00 92.81 289 ILE A CA 1
ATOM 2284 C C . ILE A 1 289 ? 9.562 -2.817 -18.193 1.00 92.81 289 ILE A C 1
ATOM 2286 O O . ILE A 1 289 ? 10.505 -3.336 -18.791 1.00 92.81 289 ILE A O 1
ATOM 2290 N N . ARG A 1 290 ? 8.351 -3.387 -18.162 1.00 93.50 290 ARG A N 1
ATOM 2291 C CA . ARG A 1 290 ? 8.057 -4.690 -18.786 1.00 93.50 290 ARG A CA 1
ATOM 2292 C C . ARG A 1 290 ? 8.332 -4.681 -20.288 1.00 93.50 290 ARG A C 1
ATOM 2294 O O . ARG A 1 290 ? 8.948 -5.611 -20.803 1.00 93.50 290 ARG A O 1
ATOM 2301 N N . ILE A 1 291 ? 7.948 -3.616 -20.992 1.00 93.75 291 ILE A N 1
ATOM 2302 C CA . ILE A 1 291 ? 8.228 -3.453 -22.425 1.00 93.75 291 ILE A CA 1
ATOM 2303 C C . ILE A 1 291 ? 9.739 -3.398 -22.684 1.00 93.75 291 ILE A C 1
ATOM 2305 O O . ILE A 1 291 ? 10.223 -4.057 -23.607 1.00 93.75 291 ILE A O 1
ATOM 2309 N N . LYS A 1 292 ? 10.500 -2.634 -21.885 1.00 92.75 292 LYS A N 1
ATOM 2310 C CA . LYS A 1 292 ? 11.969 -2.573 -21.999 1.00 92.75 292 LYS A CA 1
ATOM 2311 C C . LYS A 1 292 ? 12.596 -3.960 -21.809 1.00 92.75 292 LYS A C 1
ATOM 2313 O O . LYS A 1 292 ? 13.425 -4.350 -22.627 1.00 92.75 292 LYS A O 1
ATOM 2318 N N . LEU A 1 293 ? 12.159 -4.719 -20.801 1.00 92.38 293 LEU A N 1
ATOM 2319 C CA . LEU A 1 293 ? 12.650 -6.074 -20.522 1.00 92.38 293 LEU A CA 1
ATOM 2320 C C . LEU A 1 293 ? 12.320 -7.057 -21.653 1.00 92.38 293 LEU A C 1
ATOM 2322 O O . LEU A 1 293 ? 13.219 -7.736 -22.144 1.00 92.38 293 LEU A O 1
ATOM 2326 N N . ASN A 1 294 ? 11.076 -7.081 -22.139 1.00 93.44 294 ASN A N 1
ATOM 2327 C CA . ASN A 1 294 ? 10.671 -7.953 -23.248 1.00 93.44 294 ASN A CA 1
ATOM 2328 C C . ASN A 1 294 ? 11.479 -7.681 -24.528 1.00 93.44 294 ASN A C 1
ATOM 2330 O O . ASN A 1 294 ? 11.943 -8.613 -25.181 1.00 93.44 294 ASN A O 1
ATOM 2334 N N . ARG A 1 295 ? 11.761 -6.408 -24.842 1.00 92.69 295 ARG A N 1
ATOM 2335 C CA . ARG A 1 295 ? 12.621 -6.041 -25.983 1.00 92.69 295 ARG A CA 1
ATOM 2336 C C . ARG A 1 295 ? 14.050 -6.578 -25.869 1.00 92.69 295 ARG A C 1
ATOM 2338 O O . ARG A 1 295 ? 14.694 -6.778 -26.896 1.00 92.69 295 ARG A O 1
ATOM 2345 N N . LEU A 1 296 ? 14.579 -6.768 -24.659 1.00 90.25 296 LEU A N 1
ATOM 2346 C CA . LEU A 1 296 ? 15.903 -7.370 -24.459 1.00 90.25 296 LEU A CA 1
ATOM 2347 C C . LEU A 1 296 ? 15.885 -8.887 -24.694 1.00 90.25 296 LEU A C 1
ATOM 2349 O O . LEU A 1 296 ? 16.882 -9.440 -25.160 1.00 90.25 296 LEU A O 1
ATOM 2353 N N . LEU A 1 297 ? 14.754 -9.545 -24.430 1.00 89.62 297 LEU A N 1
ATOM 2354 C CA . LEU A 1 297 ? 14.573 -10.982 -24.658 1.00 89.62 297 LEU A CA 1
ATOM 2355 C C . LEU A 1 297 ? 14.453 -11.332 -26.150 1.00 89.62 297 LEU A C 1
ATOM 2357 O O . LEU A 1 297 ? 14.913 -12.392 -26.566 1.00 89.62 297 LEU A O 1
ATOM 2361 N N . GLU A 1 298 ? 13.901 -10.433 -26.969 1.00 88.69 298 GLU A N 1
ATOM 2362 C CA . GLU A 1 298 ? 13.740 -10.625 -28.423 1.00 88.69 298 GLU A CA 1
ATOM 2363 C C . GLU A 1 298 ? 15.040 -10.433 -29.232 1.00 88.69 298 GLU A C 1
ATOM 2365 O O . GLU A 1 298 ? 15.125 -10.832 -30.397 1.00 88.69 298 GLU A O 1
ATOM 2370 N N . LYS A 1 299 ? 16.065 -9.806 -28.642 1.00 83.69 299 LYS A N 1
ATOM 2371 C CA . LYS A 1 299 ? 17.331 -9.468 -29.315 1.00 83.69 299 LYS A CA 1
ATOM 2372 C C . LYS A 1 299 ? 18.297 -10.663 -29.411 1.00 83.69 299 LYS A C 1
ATOM 2374 O O . LYS A 1 299 ? 18.192 -11.610 -28.633 1.00 83.69 299 LYS A O 1
ATOM 2379 N N . PRO A 1 300 ? 19.265 -10.641 -30.353 1.00 75.75 300 PRO A N 1
ATOM 2380 C CA . PRO A 1 300 ? 20.283 -11.686 -30.475 1.00 75.75 300 PRO A CA 1
ATOM 2381 C C . PRO A 1 300 ? 21.084 -11.877 -29.171 1.00 75.75 300 PRO A C 1
ATOM 2383 O O . PRO A 1 300 ? 21.209 -10.950 -28.370 1.00 75.75 300 PRO A O 1
ATOM 2386 N N . PRO A 1 301 ? 21.630 -13.083 -28.937 1.00 72.62 301 PRO A N 1
ATOM 2387 C CA . PRO A 1 301 ? 21.896 -13.576 -27.591 1.00 72.62 301 PRO A CA 1
ATOM 2388 C C . PRO A 1 301 ? 23.062 -12.860 -26.900 1.00 72.62 301 PRO A C 1
ATOM 2390 O O . PRO A 1 301 ? 24.229 -13.143 -27.170 1.00 72.62 301 PRO A O 1
ATOM 2393 N N . ASN A 1 302 ? 22.733 -12.029 -25.909 1.00 82.00 302 ASN A N 1
ATOM 2394 C CA . ASN A 1 302 ? 23.596 -11.759 -24.761 1.00 82.00 302 ASN A CA 1
ATOM 2395 C C . ASN A 1 302 ? 23.035 -12.530 -23.557 1.00 82.00 302 ASN A C 1
ATOM 2397 O O . ASN A 1 302 ? 22.086 -12.089 -22.910 1.00 82.00 302 ASN A O 1
ATOM 2401 N N . ARG A 1 303 ? 23.603 -13.714 -23.286 1.00 83.81 303 ARG A N 1
ATOM 2402 C CA . ARG A 1 303 ? 23.048 -14.682 -22.321 1.00 83.81 303 ARG A CA 1
ATOM 2403 C C . ARG A 1 303 ? 22.870 -14.113 -20.910 1.00 83.81 303 ARG A C 1
ATOM 2405 O O . ARG A 1 303 ? 21.904 -14.473 -20.249 1.00 83.81 303 ARG A O 1
ATOM 2412 N N . HIS A 1 304 ? 23.777 -13.244 -20.461 1.00 85.62 304 HIS A N 1
ATOM 2413 C CA . HIS A 1 304 ? 23.696 -12.643 -19.126 1.00 85.62 304 HIS A CA 1
ATOM 2414 C C . HIS A 1 304 ? 22.545 -11.637 -19.040 1.00 85.62 304 HIS A C 1
ATOM 2416 O O . HIS A 1 304 ? 21.659 -11.794 -18.209 1.00 85.62 304 HIS A O 1
ATOM 2422 N N . ILE A 1 305 ? 22.481 -10.697 -19.986 1.00 87.50 305 ILE A N 1
ATOM 2423 C CA . ILE A 1 305 ? 21.428 -9.671 -20.039 1.00 87.50 305 ILE A CA 1
ATOM 2424 C C . ILE A 1 305 ? 20.037 -10.288 -20.198 1.00 87.50 305 ILE A C 1
ATOM 2426 O O . ILE A 1 305 ? 19.096 -9.859 -19.539 1.00 87.50 305 ILE A O 1
ATOM 2430 N N . GLN A 1 306 ? 19.899 -11.331 -21.021 1.00 88.25 306 GLN A N 1
ATOM 2431 C CA . GLN A 1 306 ? 18.626 -12.042 -21.170 1.00 88.25 306 GLN A CA 1
ATOM 2432 C C . GLN A 1 306 ? 18.221 -12.787 -19.896 1.00 88.25 306 GLN A C 1
ATOM 2434 O O . GLN A 1 306 ? 17.052 -12.765 -19.522 1.00 88.25 306 GLN A O 1
ATOM 2439 N N . SER A 1 307 ? 19.177 -13.425 -19.212 1.00 90.06 307 SER A N 1
ATOM 2440 C CA . SER A 1 307 ? 18.926 -14.077 -17.923 1.00 90.06 307 SER A CA 1
ATOM 2441 C C . SER A 1 307 ? 18.436 -13.069 -16.882 1.00 90.06 307 SER A C 1
ATOM 2443 O O . SER A 1 307 ? 17.432 -13.317 -16.218 1.00 90.06 307 SER A O 1
ATOM 2445 N N . ASP A 1 308 ? 19.112 -11.930 -16.754 1.00 89.56 308 ASP A N 1
ATOM 2446 C CA . ASP A 1 308 ? 18.773 -10.922 -15.747 1.00 89.56 308 ASP A CA 1
ATOM 2447 C C . ASP A 1 308 ? 17.444 -10.231 -16.072 1.00 89.56 308 ASP A C 1
ATOM 2449 O O . ASP A 1 308 ? 16.602 -10.062 -15.188 1.00 89.56 308 ASP A O 1
ATOM 2453 N N . ALA A 1 309 ? 17.187 -9.948 -17.355 1.00 91.19 309 ALA A N 1
ATOM 2454 C CA . ALA A 1 309 ? 15.899 -9.434 -17.806 1.00 91.19 309 ALA A CA 1
ATOM 2455 C C . ALA A 1 309 ? 14.749 -10.412 -17.517 1.00 91.19 309 ALA A C 1
ATOM 2457 O O . ALA A 1 309 ? 13.700 -9.994 -17.028 1.00 91.19 309 ALA A O 1
ATOM 2458 N N . GLN A 1 310 ? 14.948 -11.713 -17.758 1.00 92.44 310 GLN A N 1
ATOM 2459 C CA . GLN A 1 310 ? 13.940 -12.735 -17.471 1.00 92.44 310 GLN A CA 1
ATOM 2460 C C . GLN A 1 310 ? 13.683 -12.882 -15.967 1.00 92.44 310 GLN A C 1
ATOM 2462 O O . GLN A 1 310 ? 12.530 -13.002 -15.554 1.00 92.44 310 GLN A O 1
ATOM 2467 N N . LYS A 1 311 ? 14.738 -12.876 -15.140 1.00 91.50 311 LYS A N 1
ATOM 2468 C CA . LYS A 1 311 ? 14.608 -12.934 -13.676 1.00 91.50 311 LYS A CA 1
ATOM 2469 C C . LYS A 1 311 ? 13.786 -11.758 -13.156 1.00 91.50 311 LYS A C 1
ATOM 2471 O O . LYS A 1 311 ? 12.849 -11.973 -12.390 1.00 91.50 311 LYS A O 1
ATOM 2476 N N . LEU A 1 312 ? 14.109 -10.542 -13.599 1.00 91.44 312 LEU A N 1
ATOM 2477 C CA . LEU A 1 312 ? 13.404 -9.337 -13.177 1.00 91.44 312 LEU A CA 1
ATOM 2478 C C . LEU A 1 312 ? 11.955 -9.317 -13.670 1.00 91.44 312 LEU A C 1
ATOM 2480 O O . LEU A 1 312 ? 11.062 -8.967 -12.906 1.00 91.44 312 LEU A O 1
ATOM 2484 N N . LEU A 1 313 ? 11.700 -9.744 -14.910 1.00 93.31 313 LEU A N 1
ATOM 2485 C CA . LEU A 1 313 ? 10.342 -9.846 -15.442 1.00 93.31 313 LEU A CA 1
ATOM 2486 C C . LEU A 1 313 ? 9.493 -10.829 -14.625 1.00 93.31 313 LEU A C 1
ATOM 2488 O O . LEU A 1 313 ? 8.409 -10.465 -14.183 1.00 93.31 313 LEU A O 1
ATOM 2492 N N . ASN A 1 314 ? 10.013 -12.032 -14.359 1.00 93.56 314 ASN A N 1
ATOM 2493 C CA . ASN A 1 314 ? 9.319 -13.036 -13.547 1.00 93.56 314 ASN A CA 1
ATOM 2494 C C . ASN A 1 314 ? 9.016 -12.516 -12.136 1.00 93.56 314 ASN A C 1
ATOM 2496 O O . ASN A 1 314 ? 7.938 -12.769 -11.601 1.00 93.56 314 ASN A O 1
ATOM 2500 N N . LEU A 1 315 ? 9.966 -11.793 -11.537 1.00 93.19 315 LEU A N 1
ATOM 2501 C CA . LEU A 1 315 ? 9.792 -11.176 -10.229 1.00 93.19 315 LEU A CA 1
ATOM 2502 C C . LEU A 1 315 ? 8.672 -10.129 -10.258 1.00 93.19 315 LEU A C 1
ATOM 2504 O O . LEU A 1 315 ? 7.763 -10.194 -9.440 1.00 93.19 315 LEU A O 1
ATOM 2508 N N . LEU A 1 316 ? 8.682 -9.209 -11.226 1.00 93.75 316 LEU A N 1
ATOM 2509 C CA . LEU A 1 316 ? 7.634 -8.192 -11.353 1.00 93.75 316 LEU A CA 1
ATOM 2510 C C . LEU A 1 316 ? 6.252 -8.809 -11.591 1.00 93.75 316 LEU A C 1
ATOM 2512 O O . LEU A 1 316 ? 5.277 -8.354 -11.002 1.00 93.75 316 LEU A O 1
ATOM 2516 N N . GLU A 1 317 ? 6.154 -9.846 -12.424 1.00 93.94 317 GLU A N 1
ATOM 2517 C CA . GLU A 1 317 ? 4.884 -10.528 -12.693 1.00 93.94 317 GLU A CA 1
ATOM 2518 C C . GLU A 1 317 ? 4.336 -11.239 -11.456 1.00 93.94 317 GLU A C 1
ATOM 2520 O O . GLU A 1 317 ? 3.141 -11.134 -11.163 1.00 93.94 317 GLU A O 1
ATOM 2525 N N . LEU A 1 318 ? 5.210 -11.900 -10.692 1.00 94.75 318 LEU A N 1
ATOM 2526 C CA . LEU A 1 318 ? 4.845 -12.506 -9.417 1.00 94.75 318 LEU A CA 1
ATOM 2527 C C . LEU A 1 318 ? 4.300 -11.454 -8.445 1.00 94.75 318 LEU A C 1
ATOM 2529 O O . LEU A 1 318 ? 3.224 -11.633 -7.879 1.00 94.75 318 LEU A O 1
ATOM 2533 N N . GLU A 1 319 ? 5.007 -10.343 -8.271 1.00 95.00 319 GLU A N 1
ATOM 2534 C CA . GLU A 1 319 ? 4.643 -9.311 -7.297 1.00 95.00 319 GLU A CA 1
ATOM 2535 C C . GLU A 1 319 ? 3.371 -8.554 -7.703 1.00 95.00 319 GLU A C 1
ATOM 2537 O O . GLU A 1 319 ? 2.492 -8.320 -6.876 1.00 95.00 319 GLU A O 1
ATOM 2542 N N . VAL A 1 320 ? 3.194 -8.270 -8.997 1.00 95.06 320 VAL A N 1
ATOM 2543 C CA . VAL A 1 320 ? 1.954 -7.692 -9.540 1.00 95.06 320 VAL A CA 1
ATOM 2544 C C . VAL A 1 320 ? 0.748 -8.610 -9.325 1.00 95.06 320 VAL A C 1
ATOM 2546 O O . VAL A 1 320 ? -0.360 -8.131 -9.055 1.00 95.06 320 VAL A O 1
ATOM 2549 N N . SER A 1 321 ? 0.935 -9.929 -9.433 1.00 93.94 321 SER A N 1
ATOM 2550 C CA . SER A 1 321 ? -0.158 -10.886 -9.226 1.00 93.94 321 SER A CA 1
ATOM 2551 C C . SER A 1 321 ? -0.700 -10.863 -7.792 1.00 93.94 321 SER A C 1
ATOM 2553 O O . SER A 1 321 ? -1.906 -11.025 -7.614 1.00 93.94 321 SER A O 1
ATOM 2555 N N . ARG A 1 322 ? 0.159 -10.548 -6.812 1.00 94.56 322 ARG A N 1
ATOM 2556 C CA . ARG A 1 322 ? -0.142 -10.502 -5.370 1.00 94.56 322 ARG A CA 1
ATOM 2557 C C . ARG A 1 322 ? -0.643 -9.145 -4.870 1.00 94.56 322 ARG A C 1
ATOM 2559 O O . ARG A 1 322 ? -1.060 -9.030 -3.721 1.00 94.56 322 ARG A O 1
ATOM 2566 N N . LEU A 1 323 ? -0.588 -8.095 -5.694 1.00 96.12 323 LEU A N 1
ATOM 2567 C CA . LEU A 1 323 ? -1.036 -6.759 -5.290 1.00 96.12 323 LEU A CA 1
ATOM 2568 C C . LEU A 1 323 ? -2.519 -6.765 -4.906 1.00 96.12 323 LEU A C 1
ATOM 2570 O O . LEU A 1 323 ? -3.386 -6.967 -5.762 1.00 96.12 323 LEU A O 1
ATOM 2574 N N . PHE A 1 324 ? -2.781 -6.452 -3.636 1.00 96.75 324 PHE A N 1
ATOM 2575 C CA . PHE A 1 324 ? -4.115 -6.338 -3.050 1.00 96.75 324 PHE A CA 1
ATOM 2576 C C . PHE A 1 324 ? -4.980 -7.602 -3.151 1.00 96.75 324 PHE A C 1
ATOM 2578 O O . PHE A 1 324 ? -6.208 -7.507 -3.191 1.00 96.75 324 PHE A O 1
ATOM 2585 N N . GLU A 1 325 ? -4.350 -8.775 -3.222 1.00 94.94 325 GLU A N 1
ATOM 2586 C CA . GLU A 1 325 ? -5.034 -10.071 -3.253 1.00 94.94 325 GLU A CA 1
ATOM 2587 C C . GLU A 1 325 ? -6.012 -10.201 -2.076 1.00 94.94 325 GLU A C 1
ATOM 2589 O O . GLU A 1 325 ? -7.190 -10.492 -2.272 1.00 94.94 325 GLU A O 1
ATOM 2594 N N . GLY A 1 326 ? -5.574 -9.837 -0.868 1.00 94.25 326 GLY A N 1
ATOM 2595 C CA . GLY A 1 326 ? -6.376 -9.960 0.342 1.00 94.25 326 GLY A CA 1
ATOM 2596 C C . GLY A 1 326 ? -7.664 -9.151 0.329 1.00 94.25 326 GLY A C 1
ATOM 2597 O O . GLY A 1 326 ? -8.753 -9.681 0.568 1.00 94.25 326 GLY A O 1
ATOM 2598 N N . ILE A 1 327 ? -7.552 -7.850 0.077 1.00 95.81 327 ILE A N 1
ATOM 2599 C CA . ILE A 1 327 ? -8.710 -6.955 0.050 1.00 95.81 327 ILE A CA 1
ATOM 2600 C C . ILE A 1 327 ? -9.668 -7.343 -1.083 1.00 95.81 327 ILE A C 1
ATOM 2602 O O . ILE A 1 327 ? -10.884 -7.313 -0.886 1.00 95.81 327 ILE A O 1
ATOM 2606 N N . LEU A 1 328 ? -9.144 -7.685 -2.264 1.00 94.81 328 LEU A N 1
ATOM 2607 C CA . LEU A 1 328 ? -9.969 -7.973 -3.439 1.00 94.81 328 LEU A CA 1
ATOM 2608 C C . LEU A 1 328 ? -10.695 -9.317 -3.332 1.00 94.81 328 LEU A C 1
ATOM 2610 O O . LEU A 1 328 ? -11.851 -9.397 -3.744 1.00 94.81 328 LEU A O 1
ATOM 2614 N N . ASP A 1 329 ? -10.100 -10.334 -2.714 1.00 93.25 329 ASP A N 1
ATOM 2615 C CA . ASP A 1 329 ? -10.771 -11.624 -2.497 1.00 93.25 329 ASP A CA 1
ATOM 2616 C C . ASP A 1 329 ? -11.957 -11.516 -1.528 1.00 93.25 329 ASP A C 1
ATOM 2618 O O . ASP A 1 329 ? -12.908 -12.293 -1.597 1.00 93.25 329 ASP A O 1
ATOM 2622 N N . ARG A 1 330 ? -11.957 -10.492 -0.668 1.00 88.38 330 ARG A N 1
ATOM 2623 C CA . ARG A 1 330 ? -13.042 -10.181 0.280 1.00 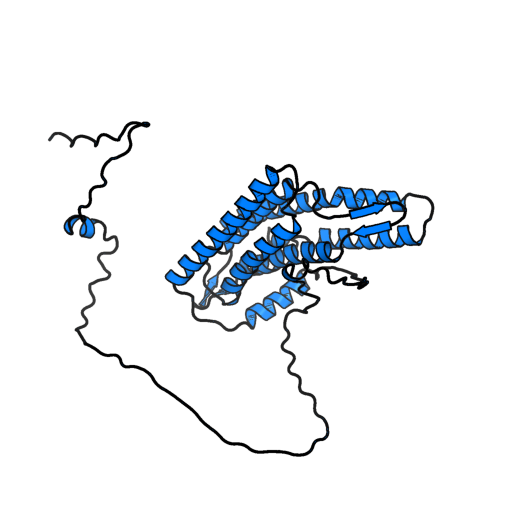88.38 330 ARG A CA 1
ATOM 2624 C C . ARG A 1 330 ? -14.175 -9.351 -0.333 1.00 88.38 330 ARG A C 1
ATOM 2626 O O . ARG A 1 330 ? -15.037 -8.860 0.395 1.00 88.38 330 ARG A O 1
ATOM 2633 N N . SER A 1 331 ? -14.175 -9.159 -1.653 1.00 76.44 331 SER A N 1
ATOM 2634 C CA . SER A 1 331 ? -15.203 -8.390 -2.367 1.00 76.44 331 SER A CA 1
ATOM 2635 C C . SER A 1 331 ? -16.483 -9.173 -2.702 1.00 76.44 331 SER A C 1
ATOM 2637 O O . SER A 1 331 ? -17.402 -8.582 -3.276 1.00 76.44 331 SER A O 1
ATOM 2639 N N . PHE A 1 332 ? -16.568 -10.456 -2.316 1.00 54.31 332 PHE A N 1
ATOM 2640 C CA . PHE A 1 332 ? -17.643 -11.384 -2.696 1.00 54.31 332 PHE A CA 1
ATOM 2641 C C . PHE A 1 332 ? -18.419 -11.978 -1.520 1.00 54.31 332 PHE A C 1
ATOM 2643 O O . PHE A 1 332 ? -17.788 -12.379 -0.515 1.00 54.31 332 PHE A O 1
#